Protein AF-A0A1Y1RZH0-F1 (afdb_monomer)

Radius of gyration: 24.5 Å; Cα contacts (8 Å, |Δi|>4): 299; chains: 1; bounding box: 52×40×67 Å

Secondary structure (DSSP, 8-state):
---SHHHHHHHHHHHHHHHT-TT-EEHHHHHHHHTS-HHHHHHHHHHHHTTS-EEEETTEEEE---TT-SS----HHHHHHHHHHHHHHHHH-SS--HHHHHHHHHHHHHHTTT-HHHHHHHHHHHHHHS-TTS---HHHHHHHHHHHHHHHHT--EEEEEE-SSSEEEEEEEEEEEEE-SSSSSEEEEEEE--TT--EEEEEEGGGEEEEEEPP-

Solvent-accessible surface area (backbone atoms only — not comparable to full-atom values): 12029 Å² total; per-residue (Å²): 139,84,82,75,67,64,58,62,52,51,47,52,52,51,50,56,54,29,69,75,31,77,87,31,44,36,58,64,56,50,7,62,76,71,72,47,54,54,70,57,37,49,53,46,48,58,57,45,48,76,75,44,64,62,43,76,57,96,74,18,42,22,61,56,79,48,93,86,52,80,74,64,86,75,46,73,67,57,50,48,50,51,46,54,53,50,37,51,48,27,77,32,46,67,47,37,33,60,68,60,17,52,51,36,41,56,51,16,61,57,40,36,77,83,35,54,71,60,15,52,52,32,41,54,28,18,50,60,19,44,33,86,90,46,56,79,53,70,66,55,54,53,47,49,50,52,50,50,50,30,35,78,64,70,39,56,28,34,38,32,30,49,78,87,85,51,80,46,75,45,49,27,36,54,73,49,78,42,74,43,92,88,52,64,30,44,33,36,34,31,37,39,70,49,103,86,54,84,46,76,48,77,42,53,48,90,35,50,76,47,76,44,74,56,81,129

Organism: NCBI:txid1963862

pLDDT: mean 87.86, std 13.61, range [32.94, 98.06]

Mean predicted aligned error: 12.24 Å

Sequence (216 aa):
MKYAGNKSERLNQLELLLLSHPEGLRRAEIARRLGVHRATAGRYIDELSARIPLWEQDFRVGIKSSQSTRLGHIGLLEGLSFYLGLRYFAENSLYRFPEGAAAIRKLSSFVKTFSPALGKQLDSASDCLDAEDKEVNPAYWEQLERIGEAWLSSRPVQVDFFNGEKTLSVNCLIRDIRMNRDLPGILVGISLLNDGTESERELDLSGIISVEYSVK

Foldseek 3Di:
DDDPPPLVVLLVVLQVVQLVCQVFDALVRSCVVSVHDSVVSVVSLVVNCVVAPWDDDPNGIHGPDDVLCNPPDDDPVNLVVVLVVLLVLLVQAQFADLPSLVVLLVVLVVVCVPPVPSSVSSNVSSCSRHPPPGHDDVQLVVQVVLLVVQQVVQAWKWWWFDPPPDIDIFTWGWDDWDADPPHRAIKTWTFTDDDPDTDIDIDTSVGTDDIGGDDD

Nearest PDB structures (foldseek):
  6sj9-assembly2_B  TM=3.207E-01  e=4.880E-05  Paenarthrobacter aurescens
  9c5g-assembly1_A  TM=3.939E-01  e=1.427E-03  Rhizobium leguminosarum
  7tb6-assembly1_A-2  TM=3.509E-01  e=6.136E-04  Stenotrophomonas maltophilia
  6yxy-assembly1_AT  TM=5.005E-01  e=5.224E-02  Trypanosoma brucei brucei
  4p9f-assembly1_A  TM=3.349E-01  e=2.016E-01  Escherichia coli UMEA 3718-1

Structure (mmCIF, N/CA/C/O backbone):
data_AF-A0A1Y1RZH0-F1
#
_entry.id   AF-A0A1Y1RZH0-F1
#
loop_
_atom_site.group_PDB
_atom_site.id
_atom_site.type_symbol
_atom_site.label_atom_id
_atom_site.label_alt_id
_atom_site.label_comp_id
_atom_site.label_asym_id
_atom_site.label_entity_id
_atom_site.label_seq_id
_atom_site.pdbx_PDB_ins_code
_atom_site.Cartn_x
_atom_site.Cartn_y
_atom_site.Cartn_z
_atom_site.occupancy
_atom_site.B_iso_or_equiv
_atom_site.auth_seq_id
_atom_site.auth_comp_id
_atom_site.auth_asym_id
_atom_site.auth_atom_id
_atom_site.pdbx_PDB_model_num
ATOM 1 N N . MET A 1 1 ? 11.372 15.075 -42.914 1.00 32.94 1 MET A N 1
ATOM 2 C CA . MET A 1 1 ? 11.579 14.668 -41.503 1.00 32.94 1 MET A CA 1
ATOM 3 C C . MET A 1 1 ? 11.025 13.259 -41.320 1.00 32.94 1 MET A C 1
ATOM 5 O O . MET A 1 1 ? 9.843 13.076 -41.569 1.00 32.94 1 MET A O 1
ATOM 9 N N . LYS A 1 2 ? 11.848 12.243 -41.011 1.00 33.84 2 LYS A N 1
ATOM 10 C CA . LYS A 1 2 ? 11.427 10.824 -40.971 1.00 33.84 2 LYS A CA 1
ATOM 11 C C . LYS A 1 2 ? 11.518 10.232 -39.552 1.00 33.84 2 LYS A C 1
ATOM 13 O O . LYS A 1 2 ? 12.609 10.046 -39.036 1.00 33.84 2 LYS A O 1
ATOM 18 N N . TYR A 1 3 ? 10.348 9.931 -38.982 1.00 40.72 3 TYR A N 1
ATOM 19 C CA . TYR A 1 3 ? 9.980 8.773 -38.145 1.00 40.72 3 TYR A CA 1
ATOM 20 C C . TYR A 1 3 ? 11.040 8.105 -37.240 1.00 40.72 3 TYR A C 1
ATOM 22 O O . TYR A 1 3 ? 11.379 6.941 -37.444 1.00 40.72 3 TYR A O 1
ATOM 30 N N . ALA A 1 4 ? 11.472 8.773 -36.168 1.00 41.03 4 ALA A N 1
ATOM 31 C CA . ALA A 1 4 ? 12.221 8.119 -35.084 1.00 41.03 4 ALA A CA 1
ATOM 32 C C . ALA A 1 4 ? 11.317 7.439 -34.021 1.00 41.03 4 ALA A C 1
ATOM 34 O O . ALA A 1 4 ? 11.783 6.561 -33.304 1.00 41.03 4 ALA A O 1
ATOM 35 N N . GLY A 1 5 ? 10.021 7.785 -33.944 1.00 46.91 5 GLY A N 1
ATOM 36 C CA . GLY A 1 5 ? 9.111 7.294 -32.890 1.00 46.91 5 GLY A CA 1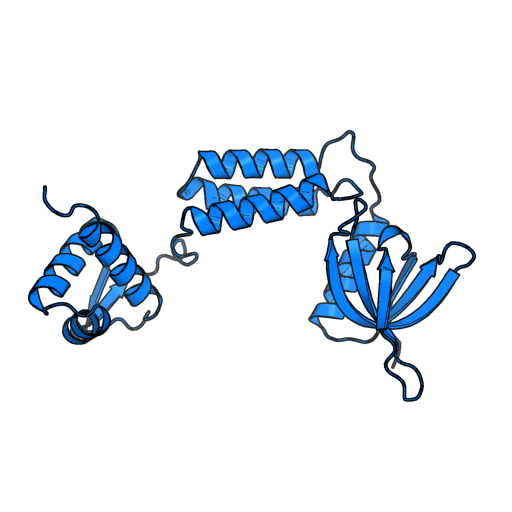
ATOM 37 C C . GLY A 1 5 ? 8.612 5.847 -33.043 1.00 46.91 5 GLY A C 1
ATOM 38 O O . GLY A 1 5 ? 8.512 5.128 -32.058 1.00 46.91 5 GLY A O 1
ATOM 39 N N . ASN A 1 6 ? 8.368 5.372 -34.270 1.00 69.88 6 ASN A N 1
ATOM 40 C CA . ASN A 1 6 ? 7.708 4.072 -34.504 1.00 69.88 6 ASN A CA 1
ATOM 41 C C . ASN A 1 6 ? 8.617 2.877 -34.151 1.00 69.88 6 ASN A C 1
ATOM 43 O O . ASN A 1 6 ? 8.149 1.815 -33.775 1.00 69.88 6 ASN A O 1
ATOM 47 N N . LYS A 1 7 ? 9.943 3.017 -34.248 1.00 74.81 7 LYS A N 1
ATOM 48 C CA . LYS A 1 7 ? 10.850 1.867 -34.117 1.00 74.81 7 LYS A CA 1
ATOM 49 C C . LYS A 1 7 ? 11.043 1.409 -32.667 1.00 74.81 7 LYS A C 1
ATOM 51 O O . LYS A 1 7 ? 10.931 0.219 -32.392 1.00 74.81 7 LYS A O 1
ATOM 56 N N . SER A 1 8 ? 11.304 2.338 -31.749 1.00 74.00 8 SER A N 1
ATOM 57 C CA . SER A 1 8 ? 11.471 2.018 -30.324 1.00 74.00 8 SER A CA 1
ATOM 58 C C . SER A 1 8 ? 10.180 1.473 -29.715 1.00 74.00 8 SER A C 1
ATOM 60 O O . SER A 1 8 ? 10.218 0.506 -28.962 1.00 74.00 8 SER A O 1
ATOM 62 N N . GLU A 1 9 ? 9.034 2.029 -30.111 1.00 78.00 9 GLU A N 1
ATOM 63 C CA . GLU A 1 9 ? 7.717 1.531 -29.713 1.00 78.00 9 GLU A CA 1
ATOM 64 C C . GLU A 1 9 ? 7.487 0.087 -30.186 1.00 78.00 9 GLU A C 1
ATOM 66 O O . GLU A 1 9 ? 7.050 -0.759 -29.408 1.00 78.00 9 GLU A O 1
ATOM 71 N N . ARG A 1 10 ? 7.858 -0.238 -31.432 1.00 86.12 10 ARG A N 1
ATOM 72 C CA . ARG A 1 10 ? 7.743 -1.603 -31.973 1.00 86.12 10 ARG A CA 1
ATOM 73 C C . ARG A 1 10 ? 8.659 -2.606 -31.281 1.00 86.12 10 ARG A C 1
ATOM 75 O O . ARG A 1 10 ? 8.254 -3.752 -31.103 1.00 86.12 10 ARG A O 1
ATOM 82 N N . LEU A 1 11 ? 9.858 -2.190 -30.873 1.00 87.44 11 LEU A N 1
ATOM 83 C CA . LEU A 1 11 ? 10.752 -3.036 -30.077 1.00 87.44 11 LEU A CA 1
ATOM 84 C C . LEU A 1 11 ? 10.174 -3.307 -28.682 1.00 87.44 11 LEU A C 1
ATOM 86 O O . LEU A 1 11 ? 10.208 -4.451 -28.243 1.00 87.44 11 LEU A O 1
ATOM 90 N N . ASN A 1 12 ? 9.568 -2.306 -28.036 1.00 82.19 12 ASN A N 1
ATOM 91 C CA . ASN A 1 12 ? 8.888 -2.501 -26.751 1.00 82.19 12 ASN A CA 1
ATOM 92 C C . ASN A 1 12 ? 7.665 -3.427 -26.889 1.00 82.19 12 ASN A C 1
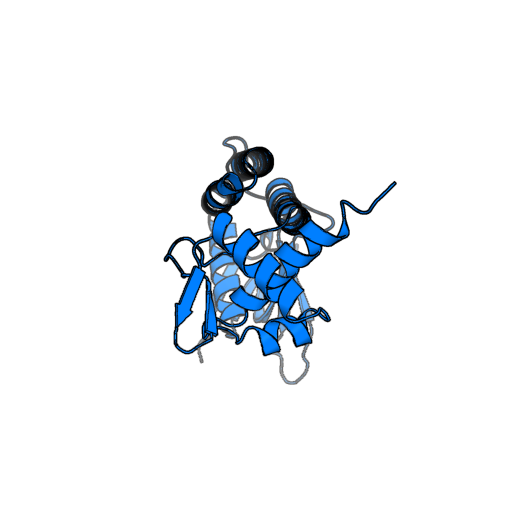ATOM 94 O O . ASN A 1 12 ? 7.459 -4.312 -26.065 1.00 82.19 12 ASN A O 1
ATOM 98 N N . GLN A 1 13 ? 6.872 -3.278 -27.957 1.00 85.50 13 GLN A N 1
ATOM 99 C CA . GLN A 1 13 ? 5.756 -4.189 -28.248 1.00 85.50 13 GLN A CA 1
ATOM 100 C C . GLN A 1 13 ? 6.233 -5.631 -28.473 1.00 85.50 13 GLN A C 1
ATOM 102 O O . GLN A 1 13 ? 5.593 -6.566 -27.996 1.00 85.50 13 GLN A O 1
ATOM 107 N N . LEU A 1 14 ? 7.351 -5.823 -29.187 1.00 92.00 14 LEU A N 1
ATOM 108 C CA . LEU A 1 14 ? 7.960 -7.141 -29.379 1.00 92.00 14 LEU A CA 1
ATOM 109 C C . LEU A 1 14 ? 8.412 -7.749 -28.047 1.00 92.00 14 LEU A C 1
ATOM 111 O O . LEU A 1 14 ? 8.152 -8.923 -27.797 1.00 92.00 14 LEU A O 1
ATOM 115 N N . GLU A 1 15 ? 9.066 -6.963 -27.198 1.00 87.94 15 GLU A N 1
ATOM 116 C CA . GLU A 1 15 ? 9.522 -7.408 -25.884 1.00 87.94 15 GLU A CA 1
ATOM 117 C C . GLU A 1 15 ? 8.353 -7.861 -24.998 1.00 87.94 15 GLU A C 1
ATOM 119 O O . GLU A 1 15 ? 8.351 -8.997 -24.527 1.00 87.94 15 GLU A O 1
ATOM 124 N N . LEU A 1 16 ? 7.308 -7.037 -24.857 1.00 82.56 16 LEU A N 1
ATOM 125 C CA . LEU A 1 16 ? 6.093 -7.388 -24.106 1.00 82.56 16 LEU A CA 1
ATOM 126 C C . LEU A 1 16 ? 5.395 -8.632 -24.677 1.00 82.56 16 LEU A C 1
ATOM 128 O O . LEU A 1 16 ? 4.889 -9.485 -23.941 1.00 82.56 16 LEU A O 1
ATOM 132 N N . LEU A 1 17 ? 5.392 -8.766 -26.004 1.00 89.25 17 LEU A N 1
ATOM 133 C CA . LEU A 1 17 ? 4.838 -9.934 -26.672 1.00 89.25 17 LEU A CA 1
ATOM 134 C C . LEU A 1 17 ? 5.620 -11.213 -26.334 1.00 89.25 17 LEU A C 1
ATOM 136 O O . LEU A 1 17 ? 5.003 -12.252 -26.117 1.00 89.25 17 LEU A O 1
ATOM 140 N N . LEU A 1 18 ? 6.950 -11.160 -26.265 1.00 89.88 18 LEU A N 1
ATOM 141 C CA . LEU A 1 18 ? 7.767 -12.319 -25.890 1.00 89.88 18 LEU A CA 1
ATOM 142 C C . LEU A 1 18 ? 7.715 -12.613 -24.384 1.00 89.88 18 LEU A C 1
ATOM 144 O O . LEU A 1 18 ? 7.738 -13.778 -24.002 1.00 89.88 18 LEU A O 1
ATOM 148 N N . LEU A 1 19 ? 7.587 -11.589 -23.534 1.00 81.44 19 LEU A N 1
ATOM 149 C CA . LEU A 1 19 ? 7.399 -11.762 -22.086 1.00 81.44 19 LEU A CA 1
ATOM 150 C C . LEU A 1 19 ? 6.082 -12.477 -21.753 1.00 81.44 19 LEU A C 1
ATOM 152 O O . LEU A 1 19 ? 6.036 -13.281 -20.827 1.00 81.44 19 LEU A O 1
ATOM 156 N N . SER A 1 20 ? 5.024 -12.218 -22.525 1.00 76.19 20 SER A N 1
ATOM 157 C CA . SER A 1 20 ? 3.720 -12.880 -22.363 1.00 76.19 20 SER A CA 1
ATOM 158 C C . SER A 1 20 ? 3.658 -14.304 -22.936 1.00 76.19 20 SER A C 1
ATOM 160 O O . SER A 1 20 ? 2.645 -14.973 -22.751 1.00 76.19 20 SER A O 1
ATOM 162 N N . HIS A 1 21 ? 4.713 -14.766 -23.617 1.00 85.06 21 HIS A N 1
ATOM 163 C CA . HIS A 1 21 ? 4.793 -16.086 -24.257 1.00 85.06 21 HIS A CA 1
ATOM 164 C C . HIS A 1 21 ? 6.124 -16.760 -23.891 1.00 85.06 21 HIS A C 1
ATOM 166 O O . HIS A 1 21 ? 7.034 -16.835 -24.727 1.00 85.06 21 HIS A O 1
ATOM 172 N N . PRO A 1 22 ? 6.284 -17.222 -22.635 1.00 83.38 22 PRO A N 1
ATOM 173 C CA . PRO A 1 22 ? 7.524 -17.840 -22.166 1.00 83.38 22 PRO A CA 1
ATOM 174 C C . PRO A 1 22 ? 7.889 -19.121 -22.931 1.00 83.38 22 PRO A C 1
ATOM 176 O O . PRO A 1 22 ? 9.059 -19.491 -22.968 1.00 83.38 22 PRO A O 1
ATOM 179 N N . GLU A 1 23 ? 6.924 -19.773 -23.584 1.00 88.50 23 GLU A N 1
ATOM 180 C CA . GLU A 1 23 ? 7.120 -20.895 -24.509 1.00 88.50 23 GLU A CA 1
ATOM 181 C C . GLU A 1 23 ? 7.719 -20.490 -25.869 1.00 88.50 23 GLU A C 1
ATOM 183 O O . GLU A 1 23 ? 8.029 -21.353 -26.692 1.00 88.50 23 GLU A O 1
ATOM 188 N N . GLY A 1 24 ? 7.874 -19.187 -26.115 1.00 91.50 24 GLY A N 1
ATOM 189 C CA . GLY A 1 24 ? 8.423 -18.599 -27.330 1.00 91.50 24 GLY A CA 1
ATOM 190 C C . GLY A 1 24 ? 7.462 -18.605 -28.521 1.00 91.50 24 GLY A C 1
ATOM 191 O O . GLY A 1 24 ? 6.591 -19.462 -28.681 1.00 91.50 24 GLY A O 1
ATOM 192 N N . LEU A 1 25 ? 7.656 -17.654 -29.433 1.00 95.69 25 LEU A N 1
ATOM 193 C CA . LEU A 1 25 ? 6.824 -17.481 -30.627 1.00 95.69 25 LEU A CA 1
ATOM 194 C C . LEU A 1 25 ? 7.620 -17.714 -31.906 1.00 95.69 25 LEU A C 1
ATOM 196 O O . LEU A 1 25 ? 8.793 -17.348 -32.012 1.00 95.69 25 LEU A O 1
ATOM 200 N N . ARG A 1 26 ? 6.970 -18.266 -32.934 1.00 96.12 26 ARG A N 1
ATOM 201 C CA . ARG A 1 26 ? 7.558 -18.326 -34.275 1.00 96.12 26 ARG A CA 1
ATOM 202 C C . ARG A 1 26 ? 7.616 -16.924 -34.872 1.00 96.12 26 ARG A C 1
ATOM 204 O O . ARG A 1 26 ? 6.694 -16.124 -34.720 1.00 96.12 26 ARG A O 1
ATOM 211 N N . ARG A 1 27 ? 8.635 -16.652 -35.693 1.00 94.88 27 ARG A N 1
ATOM 212 C CA . ARG A 1 27 ? 8.793 -15.354 -36.389 1.00 94.88 27 ARG A CA 1
ATOM 213 C C . ARG A 1 27 ? 7.556 -14.926 -37.198 1.00 94.88 27 ARG A C 1
ATOM 215 O O . ARG A 1 27 ? 7.268 -13.739 -37.299 1.00 94.88 27 ARG A O 1
ATOM 222 N N . ALA A 1 28 ? 6.809 -15.879 -37.762 1.00 94.19 28 ALA A N 1
ATOM 223 C CA . ALA A 1 28 ? 5.560 -15.597 -38.476 1.00 94.19 28 ALA A CA 1
ATOM 224 C C . ALA A 1 28 ? 4.415 -15.175 -37.534 1.00 94.19 28 ALA A C 1
ATOM 226 O O . ALA A 1 28 ? 3.616 -14.308 -37.881 1.00 94.19 28 ALA A O 1
ATOM 227 N N . GLU A 1 29 ? 4.356 -15.749 -36.331 1.00 96.12 29 GLU A N 1
ATOM 228 C CA . GLU A 1 29 ? 3.376 -15.378 -35.307 1.00 96.12 29 GLU A CA 1
ATOM 229 C C . GLU A 1 29 ? 3.672 -13.982 -34.764 1.00 96.12 29 GLU A C 1
ATOM 231 O O . GLU A 1 29 ? 2.756 -13.169 -34.658 1.00 96.12 29 GLU A O 1
ATOM 236 N N . ILE A 1 30 ? 4.951 -13.683 -34.518 1.00 95.81 30 ILE A N 1
ATOM 237 C CA . ILE A 1 30 ? 5.430 -12.354 -34.124 1.00 95.81 30 ILE A CA 1
ATOM 238 C C . ILE A 1 30 ? 5.044 -11.312 -35.180 1.00 95.81 30 ILE A C 1
ATOM 240 O O . ILE A 1 30 ? 4.423 -10.303 -34.857 1.00 95.81 30 ILE A O 1
ATOM 244 N N . ALA A 1 31 ? 5.347 -11.578 -36.454 1.00 95.50 31 ALA A N 1
ATOM 245 C CA . ALA A 1 31 ? 5.019 -10.681 -37.562 1.00 95.50 31 ALA A CA 1
ATOM 246 C C . ALA A 1 31 ? 3.513 -10.379 -37.639 1.00 95.50 31 ALA A C 1
ATOM 248 O O . ALA A 1 31 ? 3.115 -9.217 -37.721 1.00 95.50 31 ALA A O 1
ATOM 249 N N . ARG A 1 32 ? 2.673 -11.418 -37.532 1.00 95.12 32 ARG A N 1
ATOM 250 C CA . ARG A 1 32 ? 1.211 -11.286 -37.547 1.00 95.12 32 ARG A CA 1
ATOM 251 C C . ARG A 1 32 ? 0.692 -10.469 -36.362 1.00 95.12 32 ARG A C 1
ATOM 253 O O . ARG A 1 32 ? -0.165 -9.618 -36.558 1.00 95.12 32 ARG A O 1
ATOM 260 N N . ARG A 1 33 ? 1.208 -10.710 -35.154 1.00 92.06 33 ARG A N 1
ATOM 261 C CA . ARG A 1 33 ? 0.758 -10.026 -33.929 1.00 92.06 33 ARG A CA 1
ATOM 262 C C . ARG A 1 33 ? 1.211 -8.569 -33.854 1.00 92.06 33 ARG A C 1
ATOM 264 O O . ARG A 1 33 ? 0.480 -7.741 -33.331 1.00 92.06 33 ARG A O 1
ATOM 271 N N . LEU A 1 34 ? 2.375 -8.247 -34.415 1.00 89.50 34 LEU A N 1
ATOM 272 C CA . LEU A 1 34 ? 2.858 -6.867 -34.514 1.00 89.50 34 LEU A CA 1
ATOM 273 C C . LEU A 1 34 ? 2.300 -6.117 -35.736 1.00 89.50 34 LEU A C 1
ATOM 275 O O . LEU A 1 34 ? 2.497 -4.908 -35.846 1.00 89.50 34 LEU A O 1
ATOM 279 N N . GLY A 1 35 ? 1.618 -6.808 -36.657 1.00 90.50 35 GLY A N 1
ATOM 280 C CA . GLY A 1 35 ? 1.093 -6.217 -37.891 1.00 90.50 35 GLY A CA 1
ATOM 281 C C . GLY A 1 35 ? 2.190 -5.783 -38.868 1.00 90.50 35 GLY A C 1
ATOM 282 O O . GLY A 1 35 ? 2.050 -4.765 -39.542 1.00 90.50 35 GLY A O 1
ATOM 283 N N . VAL A 1 36 ? 3.305 -6.520 -38.928 1.00 93.06 36 VAL A N 1
ATOM 284 C CA . VAL A 1 36 ? 4.474 -6.187 -39.762 1.00 93.06 36 VAL A CA 1
ATOM 285 C C . VAL A 1 36 ? 4.867 -7.334 -40.688 1.00 93.06 36 VAL A C 1
ATOM 287 O O . VAL A 1 36 ? 4.491 -8.488 -40.495 1.00 93.06 36 VAL A O 1
ATOM 290 N N . HIS A 1 37 ? 5.681 -7.031 -41.700 1.00 94.31 37 HIS A N 1
ATOM 291 C CA . HIS A 1 37 ? 6.235 -8.052 -42.586 1.00 94.31 37 HIS A CA 1
ATOM 292 C C . HIS A 1 37 ? 7.220 -8.977 -41.845 1.00 94.31 37 HIS A C 1
ATOM 294 O O . HIS A 1 37 ? 7.957 -8.534 -40.961 1.00 94.31 37 HIS A O 1
ATOM 300 N N . ARG A 1 38 ? 7.310 -10.254 -42.251 1.00 91.31 38 ARG A N 1
ATOM 301 C CA . ARG A 1 38 ? 8.192 -11.260 -41.618 1.00 91.31 38 ARG A CA 1
ATOM 302 C C . ARG A 1 38 ? 9.662 -10.829 -41.570 1.00 91.31 38 ARG A C 1
ATOM 304 O O . ARG A 1 38 ? 10.334 -11.072 -40.575 1.00 91.31 38 ARG A O 1
ATOM 311 N N . ALA A 1 39 ? 10.145 -10.164 -42.620 1.00 92.19 39 ALA A N 1
ATOM 312 C CA . ALA A 1 39 ? 11.504 -9.615 -42.661 1.00 92.19 39 ALA A CA 1
ATOM 313 C C . ALA A 1 39 ? 11.713 -8.490 -41.629 1.00 92.19 39 ALA A C 1
ATOM 315 O O . ALA A 1 39 ? 12.764 -8.416 -41.001 1.00 92.19 39 ALA A O 1
ATOM 316 N N . THR A 1 40 ? 10.698 -7.648 -41.411 1.00 93.56 40 THR A N 1
ATOM 317 C CA . THR A 1 40 ? 10.728 -6.591 -40.390 1.00 93.56 40 THR A CA 1
ATOM 318 C C . THR A 1 40 ? 10.738 -7.186 -38.986 1.00 93.56 40 THR A C 1
ATOM 320 O O . THR A 1 40 ? 11.527 -6.751 -38.156 1.00 93.56 40 THR A O 1
ATOM 323 N N . ALA A 1 41 ? 9.931 -8.223 -38.738 1.00 93.25 41 ALA A N 1
ATOM 324 C CA . ALA A 1 41 ? 9.955 -8.952 -37.471 1.00 93.25 41 ALA A CA 1
ATOM 325 C C . ALA A 1 41 ? 11.332 -9.578 -37.197 1.00 93.25 41 ALA A C 1
ATOM 327 O O . ALA A 1 41 ? 11.822 -9.475 -36.081 1.00 93.25 41 ALA A O 1
ATOM 328 N N . GLY A 1 42 ? 11.977 -10.163 -38.217 1.00 94.00 42 GLY A N 1
ATOM 329 C CA . GLY A 1 42 ? 13.353 -10.664 -38.110 1.00 94.00 42 GLY A CA 1
ATOM 330 C C . GLY A 1 42 ? 14.331 -9.578 -37.664 1.00 94.00 42 GLY A C 1
ATOM 331 O O . GLY A 1 42 ? 14.989 -9.737 -36.646 1.00 94.00 42 GLY A O 1
ATOM 332 N N . ARG A 1 43 ? 14.320 -8.420 -38.335 1.00 93.56 43 ARG A N 1
ATOM 333 C CA . ARG A 1 43 ? 15.173 -7.280 -37.959 1.00 93.56 43 ARG A CA 1
ATOM 334 C C . ARG A 1 43 ? 14.920 -6.786 -36.534 1.00 93.56 43 ARG A C 1
ATOM 336 O O . ARG A 1 43 ? 15.865 -6.433 -35.844 1.00 93.56 43 ARG A O 1
ATOM 343 N N . TYR A 1 44 ? 13.663 -6.743 -36.092 1.00 94.69 44 TYR A N 1
ATOM 344 C CA . TYR A 1 44 ? 13.342 -6.358 -34.715 1.00 94.69 44 TYR A CA 1
ATOM 345 C C . TYR A 1 44 ? 13.832 -7.381 -33.693 1.00 94.69 44 TYR A C 1
ATOM 347 O O . TYR A 1 44 ? 14.289 -6.979 -32.631 1.00 94.69 44 TYR A O 1
ATOM 355 N N . ILE A 1 45 ? 13.773 -8.676 -34.010 1.00 94.62 45 ILE A N 1
ATOM 356 C CA . ILE A 1 45 ? 14.333 -9.733 -33.159 1.00 94.62 45 ILE A CA 1
ATOM 357 C C . ILE A 1 45 ? 15.850 -9.582 -33.062 1.00 94.62 45 ILE A C 1
ATOM 359 O O . ILE A 1 45 ? 16.372 -9.586 -31.952 1.00 94.62 45 ILE A O 1
ATOM 363 N N . ASP A 1 46 ? 16.540 -9.378 -34.186 1.00 94.00 46 ASP A N 1
ATOM 364 C CA . ASP A 1 46 ? 17.995 -9.190 -34.206 1.00 94.00 46 ASP A CA 1
ATOM 365 C C . ASP A 1 46 ? 18.398 -7.976 -33.354 1.00 94.00 46 ASP A C 1
ATOM 367 O O . ASP A 1 46 ? 19.282 -8.055 -32.501 1.00 94.00 46 ASP A O 1
ATOM 371 N N . GLU A 1 47 ? 17.693 -6.857 -33.513 1.00 92.12 47 GLU A N 1
ATOM 372 C CA . GLU A 1 47 ? 17.935 -5.643 -32.733 1.00 92.12 47 GLU A CA 1
ATOM 373 C C . GLU A 1 47 ? 17.572 -5.786 -31.248 1.00 92.12 47 GLU A C 1
ATOM 375 O O . GLU A 1 47 ? 18.265 -5.234 -30.393 1.00 92.12 47 GLU A O 1
ATOM 380 N N . LEU A 1 48 ? 16.510 -6.526 -30.917 1.00 89.38 48 LEU A N 1
ATOM 381 C CA . LEU A 1 48 ? 16.143 -6.818 -29.532 1.00 89.38 48 LEU A CA 1
ATOM 382 C C . LEU A 1 48 ? 17.166 -7.756 -28.878 1.00 89.38 48 LEU A C 1
ATOM 384 O O . LEU A 1 48 ? 17.504 -7.566 -27.712 1.00 89.38 48 LEU A O 1
ATOM 388 N N . SER A 1 49 ? 17.718 -8.709 -29.634 1.00 89.94 49 SER A N 1
ATOM 389 C CA . SER A 1 49 ? 18.744 -9.647 -29.161 1.00 89.94 49 SER A CA 1
ATOM 390 C C . SER A 1 49 ? 20.049 -8.957 -28.754 1.00 89.94 49 SER A C 1
ATOM 392 O O . SER A 1 49 ? 20.762 -9.444 -27.879 1.00 89.94 49 SER A O 1
ATOM 394 N N . ALA A 1 50 ? 20.331 -7.782 -29.329 1.00 86.69 50 ALA A N 1
ATOM 395 C CA . ALA A 1 50 ? 21.445 -6.932 -28.917 1.00 86.69 50 ALA A CA 1
ATOM 396 C C . ALA A 1 50 ? 21.204 -6.221 -27.570 1.00 86.69 50 ALA A C 1
ATOM 398 O O . ALA A 1 50 ? 22.151 -5.716 -26.971 1.00 86.69 50 ALA A O 1
ATOM 399 N N . ARG A 1 51 ? 19.950 -6.148 -27.101 1.00 80.12 51 ARG A N 1
ATOM 400 C CA . ARG A 1 51 ? 19.551 -5.443 -25.870 1.00 80.12 51 ARG A CA 1
ATOM 401 C C . ARG A 1 51 ? 19.292 -6.395 -24.709 1.00 80.12 51 ARG A C 1
ATOM 403 O O . ARG A 1 51 ? 19.640 -6.072 -23.578 1.00 80.12 51 ARG A O 1
ATOM 410 N N . ILE A 1 52 ? 18.670 -7.540 -24.982 1.00 81.75 52 ILE A N 1
ATOM 411 C CA . ILE A 1 52 ? 18.264 -8.520 -23.972 1.00 81.75 52 ILE A CA 1
ATOM 412 C C . ILE A 1 52 ? 18.598 -9.945 -24.426 1.00 81.75 52 ILE A C 1
ATOM 414 O O . ILE A 1 52 ? 18.577 -10.241 -25.623 1.00 81.75 52 ILE A O 1
ATOM 418 N N . PRO A 1 53 ? 18.893 -10.862 -23.489 1.00 85.06 53 PRO A N 1
ATOM 419 C CA . PRO A 1 53 ? 19.239 -12.228 -23.840 1.00 85.06 53 PRO A CA 1
ATOM 420 C C . PRO A 1 53 ? 18.009 -12.982 -24.363 1.00 85.06 53 PRO A C 1
ATOM 422 O O . PRO A 1 53 ? 17.057 -13.240 -23.627 1.00 85.06 53 PRO A O 1
ATOM 425 N N . LEU A 1 54 ? 18.055 -13.389 -25.630 1.00 90.75 54 LEU A N 1
ATOM 426 C CA . LEU A 1 54 ? 17.047 -14.253 -26.246 1.00 90.75 54 LEU A CA 1
ATOM 427 C C . LEU A 1 54 ? 17.534 -15.707 -26.309 1.00 90.75 54 LEU A C 1
ATOM 429 O O . LEU A 1 54 ? 18.738 -15.991 -26.310 1.00 90.75 54 LEU A O 1
ATOM 433 N N . TRP A 1 55 ? 16.593 -16.644 -26.349 1.00 92.44 55 TRP A N 1
ATOM 434 C CA . TRP A 1 55 ? 16.826 -18.023 -26.761 1.00 92.44 55 TRP A CA 1
ATOM 435 C C . TRP A 1 55 ? 16.081 -18.285 -28.068 1.00 92.44 55 TRP A C 1
ATOM 437 O O . TRP A 1 55 ? 14.999 -17.744 -28.304 1.00 92.44 55 TRP A O 1
ATOM 447 N N . GLU A 1 56 ? 16.672 -19.127 -28.911 1.00 93.38 56 GLU A N 1
ATOM 448 C CA . GLU A 1 56 ? 16.025 -19.648 -30.108 1.00 93.38 56 GLU A CA 1
ATOM 449 C C . GLU A 1 56 ? 16.102 -21.171 -30.090 1.00 93.38 56 GLU A C 1
ATOM 451 O O . GLU A 1 56 ? 17.190 -21.741 -30.010 1.00 93.38 56 GLU A O 1
ATOM 456 N N . GLN A 1 57 ? 14.945 -21.826 -30.147 1.00 90.88 57 GLN A N 1
ATOM 457 C CA . GLN A 1 57 ? 14.830 -23.281 -30.194 1.00 90.88 57 GLN A CA 1
ATOM 458 C C . GLN A 1 57 ? 13.562 -23.654 -30.968 1.00 90.88 57 GLN A C 1
ATOM 460 O O . GLN A 1 57 ? 12.546 -22.973 -30.858 1.00 90.88 57 GLN A O 1
ATOM 465 N N . ASP A 1 58 ? 13.618 -24.703 -31.791 1.00 89.38 58 ASP A N 1
ATOM 466 C CA . ASP A 1 58 ? 12.460 -25.230 -32.532 1.00 89.38 58 ASP A CA 1
ATOM 467 C C . ASP A 1 58 ? 11.689 -24.164 -33.340 1.00 89.38 58 ASP A C 1
ATOM 469 O O . ASP A 1 58 ? 10.457 -24.152 -33.418 1.00 89.38 58 ASP A O 1
ATOM 473 N N . PHE A 1 59 ? 12.435 -23.245 -33.970 1.00 90.81 59 PHE A N 1
ATOM 474 C CA . PHE A 1 59 ? 11.922 -22.094 -34.732 1.00 90.81 59 PHE A CA 1
ATOM 475 C C . PHE A 1 59 ? 11.098 -21.087 -33.917 1.00 90.81 59 PHE A C 1
ATOM 477 O O . PHE A 1 59 ? 10.392 -20.253 -34.500 1.00 90.81 59 PHE A O 1
ATOM 484 N N . ARG A 1 60 ? 11.189 -21.152 -32.590 1.00 93.94 60 ARG A N 1
ATOM 485 C CA . ARG A 1 60 ? 10.615 -20.195 -31.650 1.00 93.94 60 ARG A CA 1
ATOM 486 C C . ARG A 1 60 ? 11.707 -19.300 -31.093 1.00 93.94 60 ARG A C 1
ATOM 488 O O . ARG A 1 60 ? 12.853 -19.715 -30.952 1.00 93.94 60 ARG A O 1
ATOM 495 N N . VAL A 1 61 ? 11.319 -18.069 -30.803 1.00 94.25 61 VAL A N 1
ATOM 496 C CA . VAL A 1 61 ? 12.146 -17.054 -30.159 1.00 94.25 61 VAL A CA 1
ATOM 497 C C . VAL A 1 61 ? 11.467 -16.711 -28.843 1.00 94.25 61 VAL A C 1
ATOM 499 O O . VAL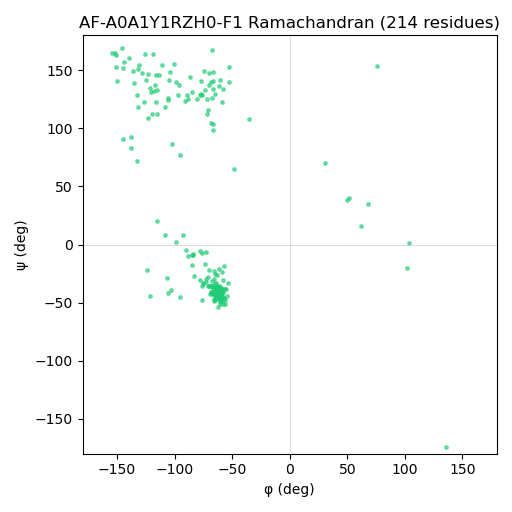 A 1 61 ? 10.258 -16.470 -28.831 1.00 94.25 61 VAL A O 1
ATOM 502 N N . GLY A 1 62 ? 12.229 -16.673 -27.758 1.00 90.62 62 GLY A N 1
ATOM 503 C CA . GLY A 1 62 ? 11.753 -16.225 -26.453 1.00 90.62 62 GLY A CA 1
ATOM 504 C C . GLY A 1 62 ? 12.845 -15.499 -25.677 1.00 90.62 62 GLY A C 1
ATOM 505 O O . GLY A 1 62 ? 14.012 -15.490 -26.069 1.00 90.62 62 GLY A O 1
ATOM 506 N N . ILE A 1 63 ? 12.469 -14.861 -24.573 1.00 87.56 63 ILE A N 1
ATOM 507 C CA . ILE A 1 63 ? 13.418 -14.176 -23.688 1.00 87.56 63 ILE A CA 1
ATOM 508 C C . ILE A 1 63 ? 13.990 -15.202 -22.707 1.00 87.56 63 ILE A C 1
ATOM 510 O O . ILE A 1 63 ? 13.248 -15.980 -22.103 1.00 87.56 63 ILE A O 1
ATOM 514 N N . LYS A 1 64 ? 15.319 -15.234 -22.543 1.00 83.88 64 LYS A N 1
ATOM 515 C CA . LYS A 1 64 ? 15.963 -16.054 -21.508 1.00 83.88 64 LYS A CA 1
ATOM 516 C C . LYS A 1 64 ? 15.600 -15.462 -20.153 1.00 83.88 64 LYS A C 1
ATOM 518 O O . LYS A 1 64 ? 16.145 -14.436 -19.761 1.00 83.88 64 LYS A O 1
ATOM 523 N N . SER A 1 65 ? 14.693 -16.120 -19.437 1.00 62.91 65 SER A N 1
ATOM 524 C CA . SER A 1 65 ? 14.355 -15.757 -18.063 1.00 62.91 65 SER A CA 1
ATOM 525 C C . SER A 1 65 ? 15.565 -16.017 -17.164 1.00 62.91 65 SER A C 1
ATOM 527 O O . SER A 1 65 ? 15.782 -17.151 -16.734 1.00 62.91 65 SER A O 1
ATOM 529 N N . SER A 1 66 ? 16.352 -14.988 -16.841 1.00 55.44 66 SER A N 1
ATOM 530 C CA . SER A 1 66 ? 17.183 -15.062 -15.640 1.00 55.44 66 SER A CA 1
ATOM 531 C C . SER A 1 66 ? 16.260 -14.881 -14.432 1.00 55.44 66 SER A C 1
ATOM 533 O O . SER A 1 66 ? 15.219 -14.226 -14.526 1.00 55.44 66 SER A O 1
ATOM 535 N N . GLN A 1 67 ? 16.579 -15.479 -13.282 1.00 45.69 67 GLN A N 1
ATOM 536 C CA . GLN A 1 67 ? 15.738 -15.325 -12.085 1.00 45.69 67 GLN A CA 1
ATOM 537 C C . GLN A 1 67 ? 15.551 -13.848 -11.673 1.00 45.69 67 GLN A C 1
ATOM 539 O O . GLN A 1 67 ? 14.577 -13.527 -10.996 1.00 45.69 67 GLN A O 1
ATOM 544 N N . SER A 1 68 ? 16.422 -12.960 -12.160 1.00 44.97 68 SER A N 1
ATOM 545 C CA . SER A 1 68 ? 16.408 -11.511 -11.956 1.00 44.97 68 SER A CA 1
ATOM 546 C C . SER A 1 68 ? 15.507 -10.732 -12.932 1.00 44.97 68 SER A C 1
ATOM 548 O O . SER A 1 68 ? 15.321 -9.537 -12.737 1.00 44.97 68 SER A O 1
ATOM 550 N N . THR A 1 69 ? 14.956 -11.357 -13.985 1.00 48.31 69 THR A N 1
ATOM 551 C CA . THR A 1 69 ? 14.161 -10.682 -15.044 1.00 48.31 69 THR A CA 1
ATOM 552 C C . THR A 1 69 ? 12.641 -10.792 -14.854 1.00 48.31 69 THR A C 1
ATOM 554 O O . THR A 1 69 ? 11.883 -10.337 -15.705 1.00 48.31 69 THR A O 1
ATOM 557 N N . ARG A 1 70 ? 12.160 -11.414 -13.767 1.00 50.03 70 ARG A N 1
ATOM 558 C CA . ARG A 1 70 ? 10.723 -11.720 -13.588 1.00 50.03 70 ARG A CA 1
ATOM 559 C C . ARG A 1 70 ? 9.831 -10.534 -13.206 1.00 50.03 70 ARG A C 1
ATOM 561 O O . ARG A 1 70 ? 8.615 -10.677 -13.237 1.00 50.03 70 ARG A O 1
ATOM 568 N N . LEU A 1 71 ? 10.403 -9.369 -12.921 1.00 50.06 71 LEU A N 1
ATOM 569 C CA . LEU A 1 71 ? 9.672 -8.103 -12.930 1.00 50.06 71 LEU A CA 1
ATOM 570 C C . LEU A 1 71 ? 10.036 -7.396 -14.239 1.00 50.06 71 LEU A C 1
ATOM 572 O O . LEU A 1 71 ? 11.019 -6.660 -14.316 1.00 50.06 71 LEU A O 1
ATOM 576 N N . GLY A 1 72 ? 9.293 -7.734 -15.296 1.00 53.47 72 GLY A N 1
ATOM 577 C CA . GLY A 1 72 ? 9.412 -7.105 -16.610 1.00 53.47 72 GLY A CA 1
ATOM 578 C C . GLY A 1 72 ? 9.307 -5.582 -16.509 1.00 53.47 72 GLY A C 1
ATOM 579 O O . GLY A 1 72 ? 8.724 -5.053 -15.568 1.00 53.47 72 GLY A O 1
ATOM 580 N N . HIS A 1 73 ? 9.938 -4.897 -17.460 1.00 60.06 73 HIS A N 1
ATOM 581 C CA . HIS A 1 73 ? 10.141 -3.448 -17.512 1.00 60.06 73 HIS A CA 1
ATOM 582 C C . HIS A 1 73 ? 8.970 -2.617 -16.959 1.00 60.06 73 HIS A C 1
ATOM 584 O O . HIS A 1 73 ? 7.953 -2.476 -17.629 1.00 60.06 73 HIS A O 1
ATOM 590 N N . ILE A 1 74 ? 9.156 -2.009 -15.782 1.00 65.50 74 ILE A N 1
ATOM 591 C CA . ILE A 1 74 ? 8.291 -0.926 -15.302 1.00 65.50 74 ILE A CA 1
ATOM 592 C C . ILE A 1 74 ? 8.610 0.313 -16.146 1.00 65.50 74 ILE A C 1
ATOM 594 O O . ILE A 1 74 ? 9.710 0.871 -16.077 1.00 65.50 74 ILE A O 1
ATOM 598 N N . GLY A 1 75 ? 7.657 0.738 -16.968 1.00 68.56 75 GLY A N 1
ATOM 599 C CA . GLY A 1 75 ? 7.735 1.974 -17.733 1.00 68.56 75 GLY A CA 1
ATOM 600 C C . GLY A 1 75 ? 7.688 3.212 -16.835 1.00 68.56 75 GLY A C 1
ATOM 601 O O . GLY A 1 75 ? 7.323 3.155 -15.662 1.00 68.56 75 GLY A O 1
ATOM 602 N N . LEU A 1 76 ? 8.017 4.379 -17.396 1.00 71.00 76 LEU A N 1
ATOM 603 C CA . LEU A 1 76 ? 8.022 5.639 -16.641 1.00 71.00 76 LEU A CA 1
ATOM 604 C C . LEU A 1 76 ? 6.676 5.919 -15.951 1.00 71.00 76 LEU A C 1
ATOM 606 O O . LEU A 1 76 ? 6.667 6.306 -14.788 1.00 71.00 76 LEU A O 1
ATOM 610 N N . LEU A 1 77 ? 5.553 5.720 -16.651 1.00 77.25 77 LEU A N 1
ATOM 611 C CA . LEU A 1 77 ? 4.222 5.973 -16.091 1.00 77.25 77 LEU A CA 1
ATOM 612 C C . LEU A 1 77 ? 3.881 5.009 -14.952 1.00 77.25 77 LEU A C 1
ATOM 614 O O . LEU A 1 77 ? 3.378 5.459 -13.933 1.00 77.25 77 LEU A O 1
ATOM 618 N N . GLU A 1 78 ? 4.213 3.724 -15.078 1.00 79.00 78 GLU A N 1
ATOM 619 C CA . GLU A 1 78 ? 3.998 2.731 -14.017 1.00 79.00 78 GLU A CA 1
ATOM 620 C C . GLU A 1 78 ? 4.847 3.056 -12.784 1.00 79.00 78 GLU A C 1
ATOM 622 O O . GLU A 1 78 ? 4.348 3.063 -11.660 1.00 79.00 78 GLU A O 1
ATOM 627 N N . GLY A 1 79 ? 6.116 3.421 -12.994 1.00 82.62 79 GLY A N 1
ATOM 628 C CA . GLY A 1 79 ? 6.996 3.886 -11.927 1.00 82.62 79 GLY A CA 1
ATOM 629 C C . GLY A 1 79 ? 6.449 5.134 -11.228 1.00 82.62 79 GLY A C 1
ATOM 630 O O . GLY A 1 79 ? 6.438 5.200 -9.998 1.00 82.62 79 GLY A O 1
ATOM 631 N N . LEU A 1 80 ? 5.956 6.110 -11.996 1.00 85.12 80 LEU A N 1
ATOM 632 C CA . LEU A 1 80 ? 5.306 7.300 -11.447 1.00 85.12 80 LEU A CA 1
ATOM 633 C C . LEU A 1 80 ? 4.028 6.945 -10.678 1.00 85.12 80 LEU A C 1
ATOM 635 O O . LEU A 1 80 ? 3.815 7.505 -9.608 1.00 85.12 80 LEU A O 1
ATOM 639 N N . SER A 1 81 ? 3.214 6.004 -11.159 1.00 89.94 81 SER A N 1
ATOM 640 C CA . SER A 1 81 ? 2.023 5.530 -10.446 1.00 89.94 81 SER A CA 1
ATOM 641 C C . SER A 1 81 ? 2.376 4.906 -9.096 1.00 89.94 81 SER A C 1
ATOM 643 O O . SER A 1 81 ? 1.756 5.259 -8.092 1.00 89.94 81 SER A O 1
ATOM 645 N N . PHE A 1 82 ? 3.402 4.048 -9.041 1.00 88.62 82 PHE A N 1
ATOM 646 C CA . PHE A 1 82 ? 3.891 3.501 -7.772 1.00 88.62 82 PHE A CA 1
ATOM 647 C C . PHE A 1 82 ? 4.376 4.602 -6.835 1.00 88.62 82 PHE A C 1
ATOM 649 O O . PHE A 1 82 ? 4.002 4.618 -5.665 1.00 88.62 82 PHE A O 1
ATOM 656 N N . TYR A 1 83 ? 5.168 5.546 -7.343 1.00 91.94 83 TYR A N 1
ATOM 657 C CA . TYR A 1 83 ? 5.648 6.664 -6.541 1.00 91.94 83 TYR A CA 1
ATOM 658 C C . TYR A 1 83 ? 4.506 7.509 -5.975 1.00 91.94 83 TYR A C 1
ATOM 660 O O . TYR A 1 83 ? 4.520 7.788 -4.782 1.00 91.94 83 TYR A O 1
ATOM 668 N N . LEU A 1 84 ? 3.506 7.872 -6.781 1.00 95.12 84 LEU A N 1
ATOM 669 C CA . LEU A 1 84 ? 2.365 8.662 -6.315 1.00 95.12 84 LEU A CA 1
ATOM 670 C C . LEU A 1 84 ? 1.587 7.936 -5.210 1.00 95.12 84 LEU A C 1
ATOM 672 O O . LEU A 1 84 ? 1.286 8.546 -4.188 1.00 95.12 84 LEU A O 1
ATOM 676 N N . GLY A 1 85 ? 1.315 6.639 -5.381 1.00 95.19 85 GLY A N 1
ATOM 677 C CA . GLY A 1 85 ? 0.615 5.842 -4.371 1.00 95.19 85 GLY A CA 1
ATOM 678 C C . GLY A 1 85 ? 1.411 5.692 -3.072 1.00 95.19 85 GLY A C 1
ATOM 679 O O . GLY A 1 85 ? 0.881 5.933 -1.990 1.00 95.19 85 GLY A O 1
ATOM 680 N N . LEU A 1 86 ? 2.696 5.344 -3.169 1.00 95.75 86 LEU A N 1
ATOM 681 C CA . LEU A 1 86 ? 3.558 5.141 -1.998 1.00 95.75 86 LEU A CA 1
ATOM 682 C C . LEU A 1 86 ? 3.875 6.450 -1.274 1.00 95.75 86 LEU A C 1
ATOM 684 O O . LEU A 1 86 ? 3.943 6.469 -0.048 1.00 95.75 86 LEU A O 1
ATOM 688 N N . ARG A 1 87 ? 4.029 7.550 -2.013 1.00 95.62 87 ARG A N 1
ATOM 689 C CA . ARG A 1 87 ? 4.177 8.882 -1.430 1.00 95.62 87 ARG A CA 1
ATOM 690 C C . ARG A 1 87 ? 2.907 9.306 -0.702 1.00 95.62 87 ARG A C 1
ATOM 692 O O . ARG A 1 87 ? 3.002 9.735 0.440 1.00 95.62 87 ARG A O 1
ATOM 699 N N . TYR A 1 88 ? 1.740 9.136 -1.325 1.00 96.00 88 TYR A N 1
ATOM 700 C CA . TYR A 1 88 ? 0.464 9.439 -0.680 1.00 96.00 88 TYR A CA 1
ATOM 701 C C . TYR A 1 88 ? 0.279 8.621 0.605 1.00 96.00 88 TYR A C 1
ATOM 703 O O . TYR A 1 88 ? -0.088 9.180 1.635 1.00 96.00 88 TYR A O 1
ATOM 711 N N . PHE A 1 89 ? 0.615 7.328 0.577 1.00 95.81 89 PHE A N 1
ATOM 712 C CA . PHE A 1 89 ? 0.629 6.481 1.769 1.00 95.81 89 PHE A CA 1
ATOM 713 C C . PHE A 1 89 ? 1.573 7.017 2.856 1.00 95.81 89 PHE A C 1
ATOM 715 O O . PHE A 1 89 ? 1.158 7.156 4.004 1.00 95.81 89 PHE A O 1
ATOM 722 N N . ALA A 1 90 ? 2.815 7.369 2.510 1.00 95.06 90 ALA A N 1
ATOM 723 C CA . ALA A 1 90 ? 3.795 7.882 3.467 1.00 95.06 90 ALA A CA 1
ATOM 724 C C . ALA A 1 90 ? 3.376 9.216 4.116 1.00 95.06 90 ALA A C 1
ATOM 726 O O . ALA A 1 90 ? 3.524 9.393 5.329 1.00 95.06 90 ALA A O 1
ATOM 727 N N . GLU A 1 91 ? 2.827 10.133 3.314 1.00 93.12 91 GLU A N 1
ATOM 728 C CA . GLU A 1 91 ? 2.382 11.464 3.749 1.00 93.12 91 GLU A CA 1
ATOM 729 C C . GLU A 1 91 ? 1.099 11.411 4.595 1.00 93.12 91 GLU A C 1
ATOM 731 O O . GLU A 1 91 ? 0.925 12.251 5.472 1.00 93.12 91 GLU A O 1
ATOM 736 N N . ASN A 1 92 ? 0.226 10.420 4.374 1.00 94.62 92 ASN A N 1
ATOM 737 C CA . ASN A 1 92 ? -1.075 10.309 5.053 1.00 94.62 92 ASN A CA 1
ATOM 738 C C . ASN A 1 92 ? -1.135 9.174 6.088 1.00 94.62 92 ASN A C 1
ATOM 740 O O . ASN A 1 92 ? -2.204 8.870 6.616 1.00 94.62 92 ASN A O 1
ATOM 744 N N . SER A 1 93 ? -0.005 8.530 6.390 1.00 94.81 93 SER A N 1
ATOM 745 C CA . SER A 1 93 ? 0.081 7.563 7.486 1.00 94.81 93 SER A CA 1
ATOM 746 C C . SER A 1 93 ? 0.020 8.282 8.830 1.00 94.81 93 SER A C 1
ATOM 748 O O . SER A 1 93 ? 0.835 9.168 9.088 1.00 94.81 93 SER A O 1
ATOM 750 N N . LEU A 1 94 ? -0.927 7.871 9.678 1.00 95.88 94 LEU A N 1
ATOM 751 C CA . LEU A 1 94 ? -1.188 8.497 10.976 1.00 95.88 94 LEU A CA 1
ATOM 752 C C . LEU A 1 94 ? -0.016 8.338 11.956 1.00 95.88 94 LEU A C 1
ATOM 754 O O . LEU A 1 94 ? 0.363 9.294 12.624 1.00 95.88 94 LEU A O 1
ATOM 758 N N . TYR A 1 95 ? 0.584 7.148 12.001 1.00 97.25 95 TYR A N 1
ATOM 759 C CA . TYR A 1 95 ? 1.687 6.818 12.903 1.00 97.25 95 TYR A CA 1
ATOM 760 C C . TYR A 1 95 ? 2.956 6.441 12.135 1.00 97.25 95 TYR A C 1
ATOM 762 O O . TYR A 1 95 ? 2.927 6.131 10.941 1.00 97.25 95 TYR A O 1
ATOM 770 N N . ARG A 1 96 ? 4.090 6.446 12.837 1.00 97.12 96 ARG A N 1
ATOM 771 C CA . ARG A 1 96 ? 5.369 5.924 12.352 1.00 97.12 96 ARG A CA 1
ATOM 772 C C . ARG A 1 96 ? 5.227 4.446 11.980 1.00 97.12 96 ARG A C 1
ATOM 774 O O . ARG A 1 96 ? 4.685 3.677 12.775 1.00 97.12 96 ARG A O 1
ATOM 781 N N . PHE A 1 97 ? 5.747 4.044 10.817 1.00 96.94 97 PHE A N 1
ATOM 782 C CA . PHE A 1 97 ? 5.642 2.663 10.327 1.00 96.94 97 PHE A CA 1
ATOM 783 C C . PHE A 1 97 ? 6.945 2.126 9.701 1.00 96.94 97 PHE A C 1
ATOM 785 O O . PHE A 1 97 ? 7.108 2.136 8.474 1.00 96.94 97 PHE A O 1
ATOM 792 N N . PRO A 1 98 ? 7.889 1.638 10.526 1.00 96.00 98 PRO A N 1
ATOM 793 C CA . PRO A 1 98 ? 9.173 1.105 10.062 1.00 96.00 98 PRO A CA 1
ATOM 794 C C . PRO A 1 98 ? 9.060 -0.048 9.054 1.00 96.00 98 PRO A C 1
ATOM 796 O O . PRO A 1 98 ? 9.826 -0.111 8.090 1.00 96.00 98 PRO A O 1
ATOM 799 N N . GLU A 1 99 ? 8.095 -0.951 9.223 1.00 94.12 99 GLU A N 1
ATOM 800 C CA . GLU A 1 99 ? 7.878 -2.098 8.337 1.00 94.12 99 GLU A CA 1
ATOM 801 C C . GLU A 1 99 ? 7.401 -1.639 6.954 1.00 94.12 99 GLU A C 1
ATOM 803 O O . GLU A 1 99 ? 7.904 -2.114 5.928 1.00 94.12 99 GLU A O 1
ATOM 808 N N . GLY A 1 100 ? 6.493 -0.658 6.916 1.00 94.50 100 GLY A N 1
ATOM 809 C CA . GLY A 1 100 ? 6.065 -0.004 5.682 1.00 94.50 100 GLY A CA 1
ATOM 810 C C . GLY A 1 100 ? 7.217 0.717 4.984 1.00 94.50 100 GLY A C 1
ATOM 811 O O . GLY A 1 100 ? 7.407 0.555 3.776 1.00 94.50 100 GLY A O 1
ATOM 812 N N . ALA A 1 101 ? 8.052 1.443 5.733 1.00 96.88 101 ALA A N 1
ATOM 813 C CA . ALA A 1 101 ? 9.237 2.096 5.180 1.00 96.88 101 ALA A CA 1
ATOM 814 C C . ALA A 1 101 ? 10.225 1.072 4.597 1.00 96.88 101 ALA A C 1
ATOM 816 O O . ALA A 1 101 ? 10.716 1.239 3.478 1.00 96.88 101 ALA A O 1
ATOM 817 N N . ALA A 1 102 ? 10.462 -0.044 5.291 1.00 95.44 102 ALA A N 1
ATOM 818 C CA . ALA A 1 102 ? 11.284 -1.142 4.788 1.00 95.44 102 ALA A CA 1
ATOM 819 C C . ALA A 1 102 ? 10.712 -1.762 3.500 1.00 95.44 102 ALA A C 1
ATOM 821 O O . ALA A 1 102 ? 11.476 -2.087 2.584 1.00 95.44 102 ALA A O 1
ATOM 822 N N . ALA A 1 103 ? 9.387 -1.905 3.391 1.00 93.81 103 ALA A N 1
ATOM 823 C CA . ALA A 1 103 ? 8.733 -2.355 2.164 1.00 93.81 103 ALA A CA 1
ATOM 824 C C . ALA A 1 103 ? 8.970 -1.374 1.001 1.00 93.81 103 ALA A C 1
ATOM 826 O O . ALA A 1 103 ? 9.383 -1.798 -0.083 1.00 93.81 103 ALA A O 1
ATOM 827 N N . ILE A 1 104 ? 8.820 -0.064 1.235 1.00 96.19 104 ILE A N 1
ATOM 828 C CA . ILE A 1 104 ? 9.107 0.972 0.230 1.00 96.19 104 ILE A CA 1
ATOM 829 C C . ILE A 1 104 ? 10.586 0.947 -0.181 1.00 96.19 104 ILE A C 1
ATOM 831 O O . ILE A 1 104 ? 10.878 1.015 -1.373 1.00 96.19 104 ILE A O 1
ATOM 835 N N . ARG A 1 105 ? 11.535 0.766 0.749 1.00 95.00 105 ARG A N 1
ATOM 836 C CA . ARG A 1 105 ? 12.977 0.670 0.427 1.00 95.00 105 ARG A CA 1
ATOM 837 C C . ARG A 1 105 ? 13.313 -0.550 -0.434 1.00 95.00 105 ARG A C 1
ATOM 839 O O . ARG A 1 105 ? 14.154 -0.455 -1.330 1.00 95.00 105 ARG A O 1
ATOM 846 N N . LYS A 1 106 ? 12.639 -1.685 -0.218 1.00 90.25 106 LYS A N 1
ATOM 847 C CA . LYS A 1 106 ? 12.765 -2.872 -1.088 1.00 90.25 106 LYS A CA 1
ATOM 848 C C . LYS A 1 106 ? 12.253 -2.590 -2.502 1.00 90.25 106 LYS A C 1
ATOM 850 O O . LYS A 1 106 ? 12.885 -2.999 -3.470 1.00 90.25 106 LYS A O 1
ATOM 855 N N . LEU A 1 107 ? 11.147 -1.859 -2.638 1.00 89.75 107 LEU A N 1
ATOM 856 C CA . LEU A 1 107 ? 10.650 -1.430 -3.949 1.00 89.75 107 LEU A CA 1
ATOM 857 C C . LEU A 1 107 ? 11.580 -0.396 -4.594 1.00 89.75 107 LEU A C 1
ATOM 859 O O . LEU A 1 107 ? 11.878 -0.496 -5.780 1.00 89.75 107 LEU A O 1
ATOM 863 N N . SER A 1 108 ? 12.101 0.551 -3.815 1.00 91.62 108 SER A N 1
ATOM 864 C CA . SER A 1 108 ? 13.085 1.539 -4.261 1.00 91.62 108 SER A CA 1
ATOM 865 C C . SER A 1 108 ? 14.328 0.873 -4.850 1.00 91.62 108 SER A C 1
ATOM 867 O O . SER A 1 108 ? 14.752 1.237 -5.946 1.00 91.62 108 SER A O 1
ATOM 869 N N . SER A 1 109 ? 14.898 -0.133 -4.175 1.00 87.38 109 SER A N 1
ATOM 870 C CA . SER A 1 109 ? 16.089 -0.833 -4.673 1.00 87.38 109 SER A CA 1
ATOM 871 C C . SER A 1 109 ? 15.841 -1.502 -6.026 1.00 87.38 109 SER A C 1
ATOM 873 O O . SER A 1 109 ? 16.698 -1.430 -6.908 1.00 87.38 109 SER A O 1
ATOM 875 N N . PHE A 1 110 ? 14.643 -2.054 -6.230 1.00 82.62 110 PHE A N 1
ATOM 876 C CA . PHE A 1 110 ? 14.212 -2.561 -7.525 1.00 82.62 110 PHE A CA 1
ATOM 877 C C . PHE A 1 110 ? 14.060 -1.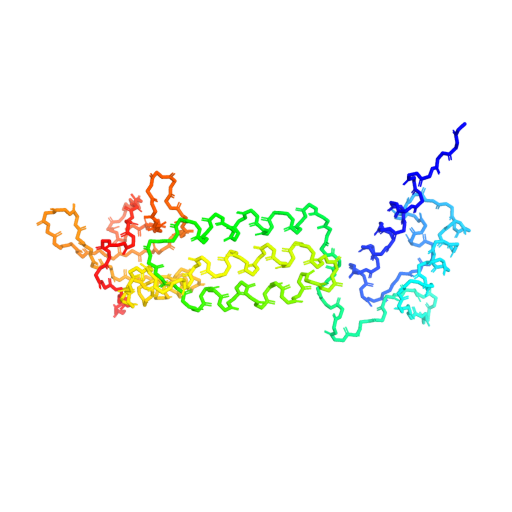432 -8.558 1.00 82.62 110 PHE A C 1
ATOM 879 O O . PHE A 1 110 ? 14.621 -1.516 -9.649 1.00 82.62 110 PHE A O 1
ATOM 886 N N . VAL A 1 111 ? 13.379 -0.336 -8.211 1.00 84.25 111 VAL A N 1
ATOM 887 C CA . VAL A 1 111 ? 13.136 0.809 -9.109 1.00 84.25 111 VAL A CA 1
ATOM 888 C C . VAL A 1 111 ? 14.431 1.486 -9.565 1.00 84.25 111 VAL A C 1
ATOM 890 O O . VAL A 1 111 ? 14.555 1.881 -10.726 1.00 84.25 111 VAL A O 1
ATOM 893 N N . LYS A 1 112 ? 15.445 1.558 -8.696 1.00 85.12 112 LYS A N 1
ATOM 894 C CA . LYS A 1 112 ? 16.772 2.107 -9.022 1.00 85.12 112 LYS A CA 1
ATOM 895 C C . LYS A 1 112 ? 17.464 1.379 -10.172 1.00 85.12 112 LYS A C 1
ATOM 897 O O . LYS A 1 112 ? 18.304 1.989 -10.828 1.00 85.12 112 LYS A O 1
ATOM 902 N N . THR A 1 113 ? 17.115 0.117 -10.434 1.00 80.06 113 THR A N 1
ATOM 903 C CA . THR A 1 113 ? 17.719 -0.667 -11.525 1.00 80.06 113 THR A CA 1
ATOM 904 C C . THR A 1 113 ? 17.390 -0.102 -12.910 1.00 80.06 113 THR A C 1
ATOM 906 O O . THR A 1 113 ? 18.180 -0.281 -13.833 1.00 80.06 113 THR A O 1
ATOM 909 N N . PHE A 1 114 ? 16.275 0.627 -13.054 1.00 74.94 114 PHE A N 1
ATOM 910 C CA . PHE A 1 114 ? 15.856 1.253 -14.314 1.00 74.94 114 PHE A CA 1
ATOM 911 C C . PHE A 1 114 ? 15.643 2.773 -14.215 1.00 74.94 114 PHE A C 1
ATOM 913 O O . PHE A 1 114 ? 15.722 3.465 -15.228 1.00 74.94 114 PHE A O 1
ATOM 920 N N . SER A 1 115 ? 15.406 3.326 -13.020 1.00 82.12 115 SER A N 1
ATOM 921 C CA . SER A 1 115 ? 15.311 4.772 -12.787 1.00 82.12 115 SER A CA 1
ATOM 922 C C . SER A 1 115 ? 15.892 5.163 -11.420 1.00 82.12 115 SER A C 1
ATOM 924 O O . SER A 1 115 ? 15.172 5.213 -10.416 1.00 82.12 115 SER A O 1
ATOM 926 N N . PRO A 1 116 ? 17.196 5.497 -11.353 1.00 85.75 116 PRO A N 1
ATOM 927 C CA . PRO A 1 116 ? 17.844 5.927 -10.111 1.00 85.75 116 PRO A CA 1
ATOM 928 C C . PRO A 1 116 ? 17.182 7.153 -9.472 1.00 85.75 116 PRO A C 1
ATOM 930 O O . PRO A 1 116 ? 17.050 7.226 -8.251 1.00 85.75 116 PRO A O 1
ATOM 933 N N . ALA A 1 117 ? 16.731 8.106 -10.296 1.00 88.25 117 ALA A N 1
ATOM 934 C CA . ALA A 1 117 ? 16.078 9.323 -9.826 1.00 88.25 117 ALA A CA 1
ATOM 935 C C . ALA A 1 117 ? 14.748 9.023 -9.122 1.00 88.25 117 ALA A C 1
ATOM 937 O O . ALA A 1 117 ? 14.506 9.544 -8.036 1.00 88.25 117 ALA A O 1
ATOM 938 N N . LEU A 1 118 ? 13.918 8.154 -9.707 1.00 88.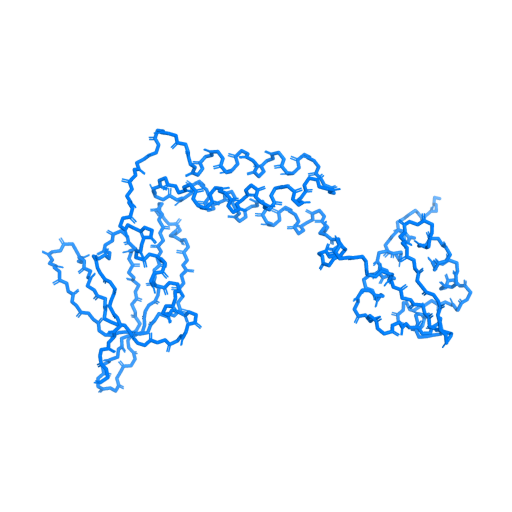25 118 LEU A N 1
ATOM 939 C CA . LEU A 1 118 ? 12.642 7.754 -9.114 1.00 88.25 118 LEU A CA 1
ATOM 940 C C . LEU A 1 118 ? 12.848 6.921 -7.845 1.00 88.25 118 LEU A C 1
ATOM 942 O O . LEU A 1 118 ? 12.173 7.146 -6.846 1.00 88.25 118 LEU A O 1
ATOM 946 N N . GLY A 1 119 ? 13.824 6.013 -7.853 1.00 91.81 119 GLY A N 1
ATOM 947 C CA . GLY A 1 119 ? 14.191 5.252 -6.662 1.00 91.81 119 GLY A CA 1
ATOM 948 C C . GLY A 1 119 ? 14.601 6.149 -5.491 1.00 91.81 119 GLY A C 1
ATOM 949 O O . GLY A 1 119 ? 14.146 5.946 -4.373 1.00 91.81 119 GLY A O 1
ATOM 950 N N . LYS A 1 120 ? 15.368 7.218 -5.745 1.00 94.19 120 LYS A N 1
ATOM 951 C CA . LYS A 1 120 ? 15.698 8.207 -4.705 1.00 94.19 120 LYS A CA 1
ATOM 952 C C . LYS A 1 120 ? 14.452 8.893 -4.127 1.00 94.19 120 LYS A C 1
ATOM 954 O O . LYS A 1 120 ? 14.410 9.154 -2.932 1.00 94.19 120 LYS A O 1
ATOM 959 N N . GLN A 1 121 ? 13.437 9.170 -4.949 1.00 95.81 121 GLN A N 1
ATOM 960 C CA . GLN A 1 121 ? 12.171 9.728 -4.453 1.00 95.81 121 GLN A CA 1
ATOM 961 C C . GLN A 1 121 ? 11.419 8.735 -3.554 1.00 95.81 121 GLN A C 1
ATOM 963 O O . GLN A 1 121 ? 10.825 9.141 -2.558 1.00 95.81 121 GLN A O 1
ATOM 968 N N . LEU A 1 122 ? 11.475 7.437 -3.868 1.00 95.00 122 LEU A N 1
ATOM 969 C CA . LEU A 1 122 ? 10.913 6.389 -3.011 1.00 95.00 122 LEU A CA 1
ATOM 970 C C . LEU A 1 122 ? 11.673 6.245 -1.688 1.00 95.00 122 LEU A C 1
ATOM 972 O O . LEU A 1 122 ? 11.035 6.016 -0.666 1.00 95.00 122 LEU A O 1
ATOM 976 N N . ASP A 1 123 ? 12.997 6.427 -1.676 1.00 96.69 123 ASP A N 1
ATOM 977 C CA . ASP A 1 123 ? 13.750 6.483 -0.414 1.00 96.69 123 ASP A CA 1
ATOM 978 C C . ASP A 1 123 ? 13.245 7.633 0.465 1.00 96.69 123 ASP A C 1
ATOM 980 O O . ASP A 1 123 ? 12.920 7.417 1.627 1.00 96.69 123 ASP A O 1
ATOM 984 N N . SER A 1 124 ? 13.072 8.831 -0.100 1.00 95.88 124 SER A N 1
ATOM 985 C CA . SER A 1 124 ? 12.539 9.972 0.656 1.00 95.88 124 SER A CA 1
ATOM 986 C C . SER A 1 124 ? 11.121 9.725 1.183 1.00 95.88 124 SER A C 1
ATOM 988 O O . SER A 1 124 ? 10.809 10.120 2.303 1.00 95.88 124 SER A O 1
ATOM 990 N N . ALA A 1 125 ? 10.268 9.036 0.416 1.00 95.94 125 ALA A N 1
ATOM 991 C CA . ALA A 1 125 ? 8.957 8.608 0.905 1.00 95.94 125 ALA A CA 1
ATOM 992 C C . ALA A 1 125 ? 9.080 7.597 2.058 1.00 95.94 125 ALA A C 1
ATOM 994 O O . ALA A 1 125 ? 8.332 7.686 3.028 1.00 95.94 125 ALA A O 1
ATOM 995 N N . SER A 1 126 ? 10.040 6.667 1.989 1.00 97.06 126 SER A N 1
ATOM 996 C CA . SER A 1 126 ? 10.291 5.727 3.085 1.00 97.06 126 SER A CA 1
ATOM 997 C C . SER A 1 126 ? 10.772 6.426 4.355 1.00 97.06 126 SER A C 1
ATOM 999 O O . SER A 1 126 ? 10.235 6.137 5.417 1.00 97.06 126 SER A O 1
ATOM 1001 N N . ASP A 1 127 ? 11.680 7.399 4.234 1.00 96.50 127 ASP A N 1
ATOM 1002 C CA . ASP A 1 127 ? 12.216 8.158 5.369 1.00 96.50 127 ASP A CA 1
ATOM 1003 C C . ASP A 1 127 ? 11.124 8.989 6.062 1.00 96.50 127 ASP A C 1
ATOM 1005 O O . ASP A 1 127 ? 11.128 9.145 7.277 1.00 96.50 127 ASP A O 1
ATOM 1009 N N . CYS A 1 128 ? 10.141 9.490 5.305 1.00 94.56 128 CYS A N 1
ATOM 1010 C CA . CYS A 1 128 ? 8.970 10.167 5.868 1.00 94.56 128 CYS A CA 1
ATOM 1011 C C . CYS A 1 128 ? 8.054 9.213 6.657 1.00 94.56 128 CYS A C 1
ATOM 1013 O O . CYS A 1 128 ? 7.386 9.622 7.609 1.00 94.56 128 CYS A O 1
ATOM 1015 N N . LEU A 1 129 ? 7.980 7.942 6.263 1.00 94.62 129 LEU A N 1
ATOM 1016 C CA . LEU A 1 129 ? 7.095 6.962 6.889 1.00 94.62 129 LEU A CA 1
ATOM 1017 C C . LEU A 1 129 ? 7.647 6.445 8.228 1.00 94.62 129 LEU A C 1
ATOM 1019 O O . LEU A 1 129 ? 6.864 6.144 9.131 1.00 94.62 129 LEU A O 1
ATOM 1023 N N . ASP A 1 130 ? 8.970 6.389 8.384 1.00 95.88 130 ASP A N 1
ATOM 1024 C CA . ASP A 1 130 ? 9.639 5.948 9.612 1.00 95.88 130 ASP A CA 1
ATOM 1025 C C . ASP A 1 130 ? 10.472 7.025 10.320 1.00 95.88 130 ASP A C 1
ATOM 1027 O O . ASP A 1 130 ? 11.304 6.690 11.174 1.00 95.88 130 ASP A O 1
ATOM 1031 N N . ALA A 1 131 ? 10.190 8.298 10.034 1.00 94.62 131 ALA A N 1
ATOM 1032 C CA . ALA A 1 131 ? 10.802 9.449 10.688 1.00 94.62 131 ALA A CA 1
ATOM 1033 C C . ALA A 1 131 ? 10.693 9.365 12.223 1.00 94.62 131 ALA A C 1
ATOM 1035 O O . ALA A 1 131 ? 9.679 8.925 12.770 1.00 94.62 131 ALA A O 1
ATOM 1036 N N . GLU A 1 132 ? 11.759 9.752 12.926 1.00 92.38 132 GLU A N 1
ATOM 1037 C CA . GLU A 1 132 ? 11.854 9.621 14.389 1.00 92.38 132 GLU A CA 1
ATOM 1038 C C . GLU A 1 132 ? 10.921 10.568 15.154 1.00 92.38 132 GLU A C 1
ATOM 1040 O O . GLU A 1 132 ? 10.581 10.292 16.301 1.00 92.38 132 GLU A O 1
ATOM 1045 N N . ASP A 1 133 ? 10.497 11.662 14.525 1.00 91.62 133 ASP A N 1
ATOM 1046 C CA . ASP A 1 133 ? 9.582 12.661 15.077 1.00 91.62 133 ASP A CA 1
ATOM 1047 C C . ASP A 1 133 ? 8.097 12.287 14.924 1.00 91.62 133 ASP A C 1
ATOM 1049 O O . ASP A 1 133 ? 7.239 12.950 15.509 1.00 91.62 133 ASP A O 1
ATOM 1053 N N . LYS A 1 134 ? 7.775 11.213 14.188 1.00 92.94 134 LYS A N 1
ATOM 1054 C CA . LYS A 1 134 ? 6.409 10.678 14.102 1.00 92.94 134 LYS A CA 1
ATOM 1055 C C . LYS A 1 134 ? 6.031 9.873 15.345 1.00 92.94 134 LYS A C 1
ATOM 1057 O O . LYS A 1 134 ? 6.805 9.063 15.853 1.00 92.94 134 LYS A O 1
ATOM 1062 N N . GLU A 1 135 ? 4.781 10.039 15.773 1.00 95.94 135 GLU A N 1
ATOM 1063 C CA . GLU A 1 135 ? 4.194 9.291 16.885 1.00 95.94 135 GLU A CA 1
ATOM 1064 C C . GLU A 1 135 ? 4.181 7.778 16.612 1.00 95.94 135 GLU A C 1
ATOM 1066 O O . GLU A 1 135 ? 3.928 7.329 15.492 1.00 95.94 135 GLU A O 1
ATOM 1071 N N . VAL A 1 136 ? 4.446 6.979 17.648 1.00 96.00 136 VAL A N 1
ATOM 1072 C CA . VAL A 1 136 ? 4.500 5.515 17.572 1.00 96.00 136 VAL A CA 1
ATOM 1073 C C . VAL A 1 136 ? 3.259 4.925 18.230 1.00 96.00 136 VAL A C 1
ATOM 1075 O O . VAL A 1 136 ? 3.014 5.154 19.410 1.00 96.00 136 VAL A O 1
ATOM 1078 N N . ASN A 1 137 ? 2.525 4.098 17.489 1.00 96.62 137 ASN A N 1
ATOM 1079 C CA . ASN A 1 137 ? 1.403 3.326 18.014 1.00 96.62 137 ASN A CA 1
ATOM 1080 C C . ASN A 1 137 ? 1.450 1.897 17.445 1.00 96.62 137 ASN A C 1
ATOM 1082 O O . ASN A 1 137 ? 0.931 1.652 16.355 1.00 96.62 137 ASN A O 1
ATOM 1086 N N . PRO A 1 138 ? 2.090 0.941 18.144 1.00 94.19 138 PRO A N 1
ATOM 1087 C CA . PRO A 1 138 ? 2.218 -0.428 17.650 1.00 94.19 138 PRO A CA 1
ATOM 1088 C C . PRO A 1 138 ? 0.866 -1.140 17.530 1.00 94.19 138 PRO A C 1
ATOM 1090 O O . PRO A 1 138 ? 0.666 -1.909 16.594 1.00 94.19 138 PRO A O 1
ATOM 1093 N N . ALA A 1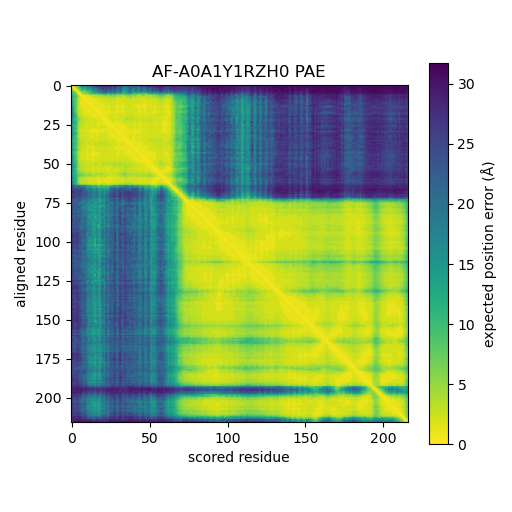 139 ? -0.078 -0.836 18.431 1.00 95.25 139 ALA A N 1
ATOM 1094 C CA . ALA A 1 139 ? -1.405 -1.444 18.426 1.00 95.25 139 ALA A CA 1
ATOM 1095 C C . ALA A 1 139 ? -2.169 -1.123 17.132 1.00 95.25 139 ALA A C 1
ATOM 1097 O O . ALA A 1 139 ? -2.818 -2.003 16.579 1.00 95.25 139 ALA A O 1
ATOM 1098 N N . TYR A 1 140 ? -2.038 0.097 16.601 1.00 97.06 140 TYR A N 1
ATOM 1099 C CA . TYR A 1 140 ? -2.650 0.486 15.325 1.00 97.06 140 TYR A CA 1
ATOM 1100 C C . TYR A 1 140 ? -2.220 -0.430 14.165 1.00 97.06 140 TYR A C 1
ATOM 1102 O O . TYR A 1 140 ? -3.057 -0.899 13.392 1.00 97.06 140 TYR A O 1
ATOM 1110 N N . TRP A 1 141 ? -0.920 -0.722 14.056 1.00 96.31 141 TRP A N 1
ATOM 1111 C CA . TRP A 1 141 ? -0.388 -1.585 12.996 1.00 96.31 141 TRP A CA 1
ATOM 1112 C C . TRP A 1 141 ? -0.688 -3.067 13.235 1.00 96.31 141 TRP A C 1
ATOM 1114 O O . TRP A 1 141 ? -0.972 -3.778 12.275 1.00 96.31 141 TRP A O 1
ATOM 1124 N N . GLU A 1 142 ? -0.715 -3.514 14.492 1.00 96.06 142 GLU A N 1
ATOM 1125 C CA . GLU A 1 142 ? -1.161 -4.865 14.856 1.00 96.06 142 GLU A CA 1
ATOM 1126 C C . GLU A 1 142 ? -2.626 -5.099 14.450 1.00 96.06 142 GLU A C 1
ATOM 1128 O O . GLU A 1 142 ? -2.954 -6.140 13.875 1.00 96.06 142 GLU A O 1
ATOM 1133 N N . GLN A 1 143 ? -3.512 -4.119 14.677 1.00 97.38 143 GLN A N 1
ATOM 1134 C CA . GLN A 1 143 ? -4.895 -4.219 14.204 1.00 97.38 143 GLN A CA 1
ATOM 1135 C C . GLN A 1 143 ? -4.967 -4.215 12.674 1.00 97.38 143 GLN A C 1
ATOM 1137 O O . GLN A 1 143 ? -5.717 -5.012 12.112 1.00 97.38 143 GLN A O 1
ATOM 1142 N N . LEU A 1 144 ? -4.171 -3.390 11.980 1.00 97.38 144 LEU A N 1
ATOM 1143 C CA . LEU A 1 144 ? -4.126 -3.418 10.513 1.00 97.38 144 LEU A CA 1
ATOM 1144 C C . LEU A 1 144 ? -3.709 -4.791 9.975 1.00 97.38 144 LEU A C 1
ATOM 1146 O O . LEU A 1 144 ? -4.296 -5.259 9.001 1.00 97.38 144 LEU A O 1
ATOM 1150 N N . GLU A 1 145 ? -2.717 -5.434 10.593 1.00 96.75 145 GLU A N 1
ATOM 1151 C CA . GLU A 1 145 ? -2.265 -6.772 10.208 1.00 96.75 145 GLU A CA 1
ATOM 1152 C C . GLU A 1 145 ? -3.404 -7.790 10.341 1.00 96.75 145 GLU A C 1
ATOM 1154 O O . GLU A 1 145 ? -3.731 -8.471 9.368 1.00 96.75 145 GLU A O 1
ATOM 1159 N N . ARG A 1 146 ? -4.098 -7.813 11.487 1.00 97.12 146 ARG A N 1
ATOM 1160 C CA . ARG A 1 146 ? -5.254 -8.702 11.707 1.00 97.12 146 ARG A CA 1
ATOM 1161 C C . ARG A 1 146 ? -6.399 -8.442 10.733 1.00 97.12 146 ARG A C 1
ATOM 1163 O O . ARG A 1 146 ? -6.999 -9.384 10.217 1.00 97.12 146 ARG A O 1
ATOM 1170 N N . ILE A 1 147 ? -6.698 -7.175 10.453 1.00 97.94 147 ILE A N 1
ATOM 1171 C CA . ILE A 1 147 ? -7.726 -6.777 9.480 1.00 97.94 147 ILE A CA 1
ATOM 1172 C C . ILE A 1 147 ? -7.326 -7.226 8.076 1.00 97.94 147 ILE A C 1
ATOM 1174 O O . ILE A 1 147 ? -8.156 -7.771 7.350 1.00 97.94 147 ILE A O 1
ATOM 1178 N N . GLY A 1 148 ? -6.056 -7.049 7.707 1.00 97.12 148 GLY A N 1
ATOM 1179 C CA . GLY A 1 148 ? -5.498 -7.517 6.443 1.00 97.12 148 GLY A CA 1
ATOM 1180 C C . GLY A 1 148 ? -5.612 -9.032 6.288 1.00 97.12 148 GLY A C 1
ATOM 1181 O O . GLY A 1 148 ? -6.089 -9.509 5.258 1.00 97.12 148 GLY A O 1
ATOM 1182 N N . GLU A 1 149 ? -5.251 -9.798 7.317 1.00 96.88 149 GLU A N 1
ATOM 1183 C CA . GLU A 1 149 ? -5.414 -11.255 7.324 1.00 96.88 149 GLU A CA 1
ATOM 1184 C C . GLU A 1 149 ? -6.882 -11.676 7.187 1.00 96.88 149 GLU A C 1
ATOM 1186 O O . GLU A 1 149 ? -7.211 -12.535 6.360 1.00 96.88 149 GLU A O 1
ATOM 1191 N N . ALA A 1 150 ? -7.780 -11.067 7.965 1.00 96.50 150 ALA A N 1
ATOM 1192 C CA . ALA A 1 150 ? -9.210 -11.357 7.924 1.00 96.50 150 ALA A CA 1
ATOM 1193 C C . ALA A 1 150 ? -9.816 -11.043 6.548 1.00 96.50 150 ALA A C 1
ATOM 1195 O O . ALA A 1 150 ? -10.576 -11.852 6.008 1.00 96.50 150 ALA A O 1
ATOM 1196 N N . TRP A 1 151 ? -9.423 -9.917 5.948 1.00 97.00 151 TRP A N 1
ATOM 1197 C CA . TRP A 1 151 ? -9.849 -9.508 4.611 1.00 97.00 151 TRP A CA 1
ATOM 1198 C C . TRP A 1 151 ? -9.398 -10.500 3.541 1.00 97.00 151 TRP A C 1
ATOM 1200 O O . TRP A 1 151 ? -10.222 -11.047 2.805 1.00 97.00 151 TRP A O 1
ATOM 1210 N N . LEU A 1 152 ? -8.097 -10.797 3.495 1.00 96.12 152 LEU A N 1
ATOM 1211 C CA . LEU A 1 152 ? -7.513 -11.692 2.495 1.00 96.12 152 LEU A CA 1
ATOM 1212 C C . LEU A 1 152 ? -8.009 -13.134 2.636 1.00 96.12 152 LEU A C 1
ATOM 1214 O O . LEU A 1 152 ? -8.093 -13.859 1.645 1.00 96.12 152 LEU A O 1
ATOM 1218 N N . SER A 1 153 ? -8.355 -13.555 3.854 1.00 94.69 153 SER A N 1
ATOM 1219 C CA . SER A 1 153 ? -8.905 -14.886 4.123 1.00 94.69 153 SER A CA 1
ATOM 1220 C C . SER A 1 153 ? -10.433 -14.958 4.052 1.00 94.69 153 SER A C 1
ATOM 1222 O O . SER A 1 153 ? -10.978 -16.059 4.156 1.00 94.69 153 SER A O 1
ATOM 1224 N N . SER A 1 154 ? -11.124 -13.824 3.860 1.00 93.12 154 SER A N 1
ATOM 1225 C CA . SER A 1 154 ? -12.592 -13.718 3.886 1.00 93.12 154 SER A CA 1
ATOM 1226 C C . SER A 1 154 ? -13.215 -14.367 5.131 1.00 93.12 154 SER A C 1
ATOM 1228 O O . SER A 1 154 ? -14.247 -15.038 5.050 1.00 93.12 154 SER A O 1
ATOM 1230 N N . ARG A 1 155 ? -12.560 -14.215 6.288 1.00 92.69 155 ARG A N 1
ATOM 1231 C CA . ARG A 1 155 ? -13.014 -14.794 7.559 1.00 92.69 155 ARG A CA 1
ATOM 1232 C C . ARG A 1 155 ? -13.811 -13.770 8.369 1.00 92.69 155 ARG A C 1
ATOM 1234 O O . ARG A 1 155 ? -13.387 -12.618 8.447 1.00 92.69 155 ARG A O 1
ATOM 1241 N N . PRO A 1 156 ? -14.933 -14.176 8.990 1.00 94.31 156 PRO A N 1
ATOM 1242 C CA . PRO A 1 156 ? -15.659 -13.313 9.909 1.00 94.31 156 PRO A CA 1
ATOM 1243 C C . PRO A 1 156 ? -14.818 -13.037 11.157 1.00 94.31 156 PRO A C 1
ATOM 1245 O O . PRO A 1 156 ? -14.130 -13.924 11.675 1.00 94.31 156 PRO A O 1
ATOM 1248 N N . VAL A 1 157 ? -14.885 -11.796 11.620 1.00 96.06 157 VAL A N 1
ATOM 1249 C CA . VAL A 1 157 ? -14.199 -11.312 12.817 1.00 96.06 157 VAL A CA 1
ATOM 1250 C C . VAL A 1 157 ? -15.168 -10.539 13.695 1.00 96.06 157 VAL A C 1
ATOM 1252 O O . VAL A 1 157 ? -16.111 -9.914 13.203 1.00 96.06 157 VAL A O 1
ATOM 1255 N N . GLN A 1 158 ? -14.904 -10.560 14.994 1.00 96.75 158 GLN A N 1
ATOM 1256 C CA . GLN A 1 158 ? -15.448 -9.599 15.929 1.00 96.75 158 GLN A CA 1
ATOM 1257 C C . GLN A 1 158 ? -14.493 -8.404 16.009 1.00 96.75 158 GLN A C 1
ATOM 1259 O O . GLN A 1 158 ? -13.291 -8.576 16.216 1.00 96.75 158 GLN A O 1
ATOM 1264 N N . VAL A 1 159 ? -15.029 -7.199 15.834 1.00 96.94 159 VAL A N 1
ATOM 1265 C CA . VAL A 1 159 ? -14.288 -5.940 15.951 1.00 96.94 159 VAL A CA 1
ATOM 1266 C C . VAL A 1 159 ? -14.855 -5.144 17.113 1.00 96.94 159 VAL A C 1
ATOM 1268 O O . VAL A 1 159 ? -16.044 -4.806 17.102 1.00 96.94 159 VAL A O 1
ATOM 1271 N N . ASP A 1 160 ? -13.998 -4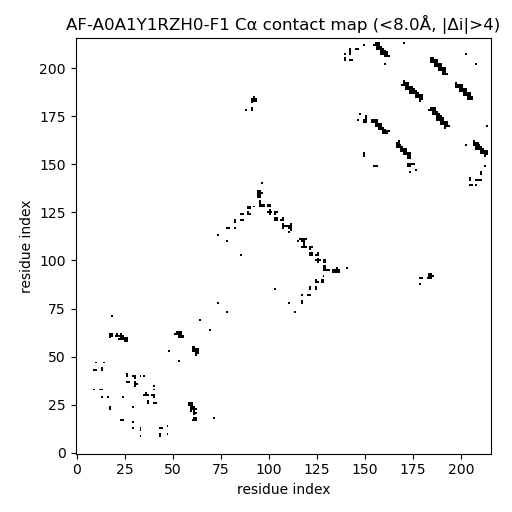.809 18.074 1.00 97.12 160 ASP A N 1
ATOM 1272 C CA . ASP A 1 160 ? -14.321 -3.842 19.115 1.00 97.12 160 ASP A CA 1
ATOM 1273 C C . ASP A 1 160 ? -13.766 -2.474 18.718 1.00 97.12 160 ASP A C 1
ATOM 1275 O O . ASP A 1 160 ? -12.587 -2.334 18.387 1.00 97.12 160 ASP A O 1
ATOM 1279 N N . PHE A 1 161 ? -14.608 -1.445 18.751 1.00 96.69 161 PHE A N 1
ATOM 1280 C CA . PHE A 1 161 ? -14.220 -0.092 18.363 1.00 96.69 161 PHE A CA 1
ATOM 1281 C C . PHE A 1 161 ? -14.910 0.970 19.219 1.00 96.69 161 PHE A C 1
ATOM 1283 O O . PHE A 1 161 ? -16.017 0.770 19.726 1.00 96.69 161 PHE A O 1
ATOM 1290 N N . PHE A 1 162 ? -14.264 2.122 19.372 1.00 95.06 162 PHE A N 1
ATOM 1291 C CA . PHE A 1 162 ? -14.828 3.288 20.041 1.00 95.06 162 PHE A CA 1
ATOM 1292 C C . PHE A 1 162 ? -15.545 4.186 19.030 1.00 95.06 162 PHE A C 1
ATOM 1294 O O . PHE A 1 162 ? -14.948 4.639 18.057 1.00 95.06 162 PHE A O 1
ATOM 1301 N N . ASN A 1 163 ? -16.826 4.475 19.258 1.00 90.31 163 ASN A N 1
ATOM 1302 C CA . ASN A 1 163 ? -17.632 5.292 18.340 1.00 90.31 163 ASN A CA 1
ATOM 1303 C C . ASN A 1 163 ? -17.647 6.798 18.677 1.00 90.31 163 ASN A C 1
ATOM 1305 O O . ASN A 1 163 ? -18.455 7.530 18.110 1.00 90.31 163 ASN A O 1
ATOM 1309 N N . GLY A 1 164 ? -16.829 7.246 19.633 1.00 89.56 164 GLY A N 1
ATOM 1310 C CA . GLY A 1 164 ? -16.863 8.608 20.182 1.00 89.56 164 GLY A CA 1
ATOM 1311 C C . GLY A 1 164 ? -17.562 8.719 21.542 1.00 89.56 164 GLY A C 1
ATOM 1312 O O . GLY A 1 164 ? -17.296 9.663 22.281 1.00 89.56 164 GLY A O 1
ATOM 1313 N N . GLU A 1 165 ? -18.401 7.747 21.909 1.00 92.69 165 GLU A N 1
ATOM 1314 C CA . GLU A 1 165 ? -19.133 7.733 23.185 1.00 92.69 165 GLU A CA 1
ATOM 1315 C C . GLU A 1 165 ? -18.826 6.491 24.024 1.00 92.69 165 GLU A C 1
ATOM 1317 O O . GLU A 1 165 ? -18.629 6.580 25.236 1.00 92.69 165 GLU A O 1
ATOM 1322 N N . LYS A 1 166 ? -18.797 5.315 23.389 1.00 94.31 166 LYS A N 1
ATOM 1323 C CA . LYS A 1 166 ? -18.579 4.026 24.050 1.00 94.31 166 LYS A CA 1
ATOM 1324 C C . LYS A 1 166 ? -17.915 3.020 23.121 1.00 94.31 166 LYS A C 1
ATOM 1326 O O . LYS A 1 166 ? -17.930 3.161 21.898 1.00 94.31 166 LYS A O 1
ATOM 1331 N N . THR A 1 167 ? -17.378 1.969 23.725 1.00 96.62 167 THR A N 1
ATOM 1332 C CA . THR A 1 167 ? -16.924 0.788 22.995 1.00 96.62 167 THR A CA 1
ATOM 1333 C C . THR A 1 167 ? -18.124 -0.029 22.525 1.00 96.62 167 THR A C 1
ATOM 1335 O O . THR A 1 167 ? -19.063 -0.276 23.287 1.00 96.62 167 THR A O 1
ATOM 1338 N N . LEU A 1 168 ? -18.091 -0.428 21.260 1.00 94.56 168 LEU A N 1
ATOM 1339 C CA . LEU A 1 168 ? -19.061 -1.295 20.608 1.00 94.56 168 LEU A CA 1
ATOM 1340 C C . LEU A 1 168 ? -18.343 -2.515 20.041 1.00 94.56 168 LEU A C 1
ATOM 1342 O O . LEU A 1 168 ? -17.227 -2.384 19.550 1.00 94.56 168 LEU A O 1
ATOM 1346 N N . SER A 1 169 ? -19.026 -3.655 20.044 1.00 95.12 169 SER A N 1
ATOM 1347 C CA . SER A 1 169 ? -18.554 -4.904 19.445 1.00 95.12 169 SER A CA 1
ATOM 1348 C C . SER A 1 169 ? -19.460 -5.285 18.284 1.00 95.12 169 SER A C 1
ATOM 1350 O O . SER A 1 169 ? -20.688 -5.252 18.420 1.00 95.12 169 SER A O 1
ATOM 1352 N N . VAL A 1 170 ? -18.880 -5.650 17.143 1.00 93.62 170 VAL A N 1
ATOM 1353 C CA . VAL A 1 170 ? -19.631 -6.088 15.958 1.00 93.62 170 VAL A CA 1
ATOM 1354 C C . VAL A 1 170 ? -19.007 -7.326 15.333 1.00 93.62 170 VAL A C 1
ATOM 1356 O O . VAL A 1 170 ? -17.793 -7.401 15.200 1.00 93.62 170 VAL A O 1
ATOM 1359 N N . ASN A 1 171 ? -19.843 -8.272 14.900 1.00 94.62 171 ASN A N 1
ATOM 1360 C CA . ASN A 1 171 ? -19.414 -9.364 14.028 1.00 94.62 171 ASN A CA 1
ATOM 1361 C C . ASN A 1 171 ? -19.539 -8.914 12.573 1.00 94.62 171 ASN A C 1
ATOM 1363 O O . ASN A 1 171 ? -20.611 -8.475 12.143 1.00 94.62 171 ASN A O 1
ATOM 1367 N N . CYS A 1 172 ? -18.456 -9.004 11.811 1.00 94.69 172 CYS A N 1
ATOM 1368 C CA . CYS A 1 172 ? -18.423 -8.509 10.444 1.00 94.69 172 CYS A CA 1
ATOM 1369 C C . CYS A 1 172 ? -17.441 -9.261 9.542 1.00 94.69 172 CYS A C 1
ATOM 1371 O O . CYS A 1 172 ? -16.540 -9.964 10.000 1.00 94.69 172 CYS A O 1
ATOM 1373 N N . LEU A 1 173 ? -17.600 -9.060 8.236 1.00 95.75 173 LEU A N 1
ATOM 1374 C CA . LEU A 1 173 ? -16.567 -9.328 7.238 1.00 95.75 173 LEU A CA 1
ATOM 1375 C C . LEU A 1 173 ? -15.862 -8.024 6.870 1.00 95.75 173 LEU A C 1
ATOM 1377 O O . LEU A 1 173 ? -16.522 -7.000 6.688 1.00 95.75 173 LEU A O 1
ATOM 1381 N N . ILE A 1 174 ? -14.542 -8.077 6.696 1.00 97.31 174 ILE A N 1
ATOM 1382 C CA . ILE A 1 174 ? -13.784 -6.964 6.118 1.00 97.31 174 ILE A CA 1
ATOM 1383 C C . ILE A 1 174 ? -14.005 -6.959 4.602 1.00 97.31 174 ILE A C 1
ATOM 1385 O O . ILE A 1 174 ? -13.874 -7.994 3.944 1.00 97.31 174 ILE A O 1
ATOM 1389 N N . ARG A 1 175 ? -14.361 -5.804 4.044 1.00 96.06 175 ARG A N 1
ATOM 1390 C CA . ARG A 1 175 ? -14.692 -5.627 2.621 1.00 96.06 175 ARG A CA 1
ATOM 1391 C C . ARG A 1 175 ? -13.594 -4.915 1.862 1.00 96.06 175 ARG A C 1
ATOM 1393 O O . ARG A 1 175 ? -13.266 -5.326 0.749 1.00 96.06 175 ARG A O 1
ATOM 1400 N N . ASP A 1 176 ? -13.028 -3.884 2.473 1.00 96.44 176 ASP A N 1
ATOM 1401 C CA . ASP A 1 176 ? -11.922 -3.124 1.916 1.00 96.44 176 ASP A CA 1
ATOM 1402 C C . ASP A 1 176 ? -11.083 -2.464 3.017 1.00 96.44 176 ASP A C 1
ATOM 1404 O O . ASP A 1 176 ? -11.493 -2.359 4.176 1.00 96.44 176 ASP A O 1
ATOM 1408 N N . ILE A 1 177 ? -9.896 -2.021 2.610 1.00 97.12 177 ILE A N 1
ATOM 1409 C CA . ILE A 1 177 ? -8.989 -1.191 3.393 1.00 97.12 177 ILE A CA 1
ATOM 1410 C C . ILE A 1 177 ? -8.550 -0.053 2.476 1.00 97.12 177 ILE A C 1
ATOM 1412 O O . ILE A 1 177 ? -8.093 -0.295 1.353 1.00 97.12 177 ILE A O 1
ATOM 1416 N N . ARG A 1 178 ? -8.675 1.190 2.934 1.00 95.88 178 ARG A N 1
ATOM 1417 C CA . ARG A 1 178 ? -8.332 2.373 2.136 1.00 95.88 178 ARG A CA 1
ATOM 1418 C C . ARG A 1 178 ? -7.722 3.469 2.990 1.00 95.88 178 ARG A C 1
ATOM 1420 O O . ARG A 1 178 ? -7.966 3.554 4.186 1.00 95.88 178 ARG A O 1
ATOM 1427 N N . MET A 1 179 ? -6.971 4.353 2.350 1.00 95.62 179 MET A N 1
ATOM 1428 C CA . MET A 1 179 ? -6.563 5.600 2.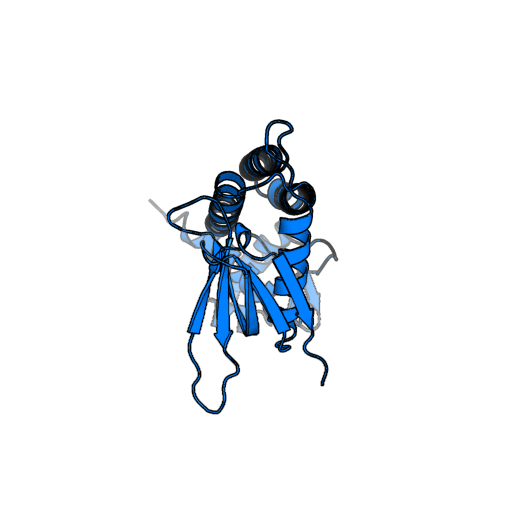989 1.00 95.62 179 MET A CA 1
ATOM 1429 C C . MET A 1 179 ? -7.775 6.507 3.187 1.00 95.62 179 MET A C 1
ATOM 1431 O O . MET A 1 179 ? -8.631 6.611 2.299 1.00 95.62 179 MET A O 1
ATOM 1435 N N . ASN A 1 180 ? -7.821 7.176 4.335 1.00 93.94 180 ASN A N 1
ATOM 1436 C CA . ASN A 1 180 ? -8.786 8.234 4.582 1.00 93.94 180 ASN A CA 1
ATOM 1437 C C . ASN A 1 180 ? -8.479 9.430 3.655 1.00 93.94 180 ASN A C 1
ATOM 1439 O O . ASN A 1 180 ? -7.322 9.798 3.451 1.00 93.94 180 ASN A O 1
ATOM 1443 N N . ARG A 1 181 ? -9.519 9.986 3.018 1.00 89.62 181 ARG A N 1
ATOM 1444 C CA . ARG A 1 181 ? -9.380 11.088 2.050 1.00 89.62 181 ARG A CA 1
ATOM 1445 C C . ARG A 1 181 ? -9.299 12.458 2.714 1.00 89.62 181 ARG A C 1
ATOM 1447 O O . ARG A 1 181 ? -8.716 13.363 2.124 1.00 89.62 181 ARG A O 1
ATOM 1454 N N . ASP A 1 182 ? -9.893 12.591 3.896 1.00 89.94 182 ASP A N 1
ATOM 1455 C CA . ASP A 1 182 ? -10.099 13.874 4.565 1.00 89.94 182 ASP A CA 1
ATOM 1456 C C . ASP A 1 182 ? -9.148 14.066 5.756 1.00 89.94 182 ASP A C 1
ATOM 1458 O O . ASP A 1 182 ? -8.772 15.195 6.069 1.00 89.94 182 ASP A O 1
ATOM 1462 N N . LEU A 1 183 ? -8.729 12.973 6.404 1.00 91.75 183 LEU A N 1
ATOM 1463 C CA . LEU A 1 183 ? -7.804 12.971 7.543 1.00 91.75 183 LEU A CA 1
ATOM 1464 C C . LEU A 1 183 ? -6.680 11.941 7.334 1.00 91.75 183 LEU A C 1
ATOM 1466 O O . LEU A 1 183 ? -6.895 10.966 6.622 1.00 91.75 183 LEU A O 1
ATOM 1470 N N . PRO A 1 184 ? -5.492 12.102 7.947 1.00 94.00 184 PRO A N 1
ATOM 1471 C CA . PRO A 1 184 ? -4.477 11.050 7.959 1.00 94.00 184 PRO A CA 1
ATOM 1472 C C . PRO A 1 184 ? -4.993 9.789 8.661 1.00 94.00 184 PRO A C 1
ATOM 1474 O O . PRO A 1 184 ? -5.586 9.878 9.734 1.00 94.00 184 PRO A O 1
ATOM 1477 N N . GLY A 1 185 ? -4.737 8.616 8.084 1.00 95.31 185 GLY A N 1
ATOM 1478 C CA . GLY A 1 185 ? -5.185 7.340 8.637 1.00 95.31 185 GLY A CA 1
ATOM 1479 C C . GLY A 1 185 ? -5.775 6.387 7.604 1.00 95.31 185 GLY A C 1
ATOM 1480 O O . GLY A 1 185 ? -5.735 6.617 6.391 1.00 95.31 185 GLY A O 1
ATOM 1481 N N . ILE A 1 186 ? -6.298 5.275 8.111 1.00 97.50 186 ILE A N 1
ATOM 1482 C CA . ILE A 1 186 ? -6.845 4.171 7.326 1.00 97.50 186 ILE A CA 1
ATOM 1483 C C . ILE A 1 186 ? -8.301 3.963 7.728 1.00 97.50 186 ILE A C 1
ATOM 1485 O O . ILE A 1 186 ? -8.629 3.918 8.912 1.00 97.50 186 ILE A O 1
ATOM 1489 N N . LEU A 1 187 ? -9.154 3.803 6.724 1.00 97.44 187 LEU A N 1
ATOM 1490 C CA . LEU A 1 187 ? -10.550 3.428 6.879 1.00 97.44 187 LEU A CA 1
ATOM 1491 C C . LEU A 1 187 ? -10.724 1.968 6.474 1.00 97.44 187 LEU A C 1
ATOM 1493 O O . LEU A 1 187 ? -10.108 1.484 5.517 1.00 97.44 187 LEU A O 1
ATOM 1497 N N . VAL A 1 188 ? -11.576 1.280 7.222 1.00 98.06 188 VAL A N 1
ATOM 1498 C CA . VAL A 1 188 ? -11.863 -0.142 7.071 1.00 98.06 188 VAL A CA 1
ATOM 1499 C C . VAL A 1 188 ? -13.346 -0.291 6.769 1.00 98.06 188 VAL A C 1
ATOM 1501 O O . VAL A 1 188 ? -14.199 0.003 7.612 1.00 98.06 188 VAL A O 1
ATOM 1504 N N . GLY A 1 189 ? -13.658 -0.728 5.551 1.00 97.25 189 GLY A N 1
ATOM 1505 C CA . GLY A 1 189 ? -15.020 -1.062 5.152 1.00 97.25 189 GLY A CA 1
ATOM 1506 C C . GLY A 1 189 ? -15.414 -2.433 5.693 1.00 97.25 189 GLY A C 1
ATOM 1507 O O . GLY A 1 189 ? -14.700 -3.415 5.475 1.00 97.25 189 GLY A O 1
ATOM 1508 N N . ILE A 1 190 ? -16.557 -2.519 6.372 1.00 96.44 190 ILE A N 1
ATOM 1509 C CA . ILE A 1 190 ? -17.074 -3.756 6.966 1.00 96.44 190 ILE A CA 1
ATOM 1510 C C . ILE A 1 190 ? -18.521 -4.034 6.545 1.00 96.44 190 ILE A C 1
ATOM 1512 O O . ILE A 1 190 ? -19.330 -3.118 6.397 1.00 96.44 190 ILE A O 1
ATOM 1516 N N . SER A 1 191 ? -18.868 -5.315 6.421 1.00 94.88 191 SER A N 1
ATOM 1517 C CA . SER A 1 191 ? -20.254 -5.785 6.291 1.00 94.88 191 SER A CA 1
ATOM 1518 C C . SER A 1 191 ? -20.675 -6.473 7.583 1.00 94.88 191 SER A C 1
ATOM 1520 O O . SER A 1 191 ? -20.065 -7.471 7.969 1.00 94.88 191 SER A O 1
ATOM 1522 N N . LEU A 1 192 ? -21.698 -5.942 8.258 1.00 93.25 192 LEU A N 1
ATOM 1523 C CA . LEU A 1 192 ? -22.203 -6.525 9.502 1.00 93.25 192 LEU A CA 1
ATOM 1524 C C . LEU A 1 192 ? -22.907 -7.857 9.235 1.00 93.25 192 LEU A C 1
ATOM 1526 O O . LEU A 1 192 ? -23.716 -7.973 8.314 1.00 93.25 192 LEU A O 1
ATOM 1530 N N . LEU A 1 193 ? -22.633 -8.836 10.091 1.00 88.62 193 LEU A N 1
ATOM 1531 C CA . LEU A 1 193 ? -23.274 -10.145 10.089 1.00 88.62 193 LEU A CA 1
ATOM 1532 C C . LEU A 1 193 ? -24.429 -10.125 11.098 1.00 88.62 193 LEU A C 1
ATOM 1534 O O . LEU A 1 193 ? -24.297 -10.619 12.212 1.00 88.62 193 LEU A O 1
ATOM 1538 N N . ASN A 1 194 ? -25.546 -9.504 10.715 1.00 78.56 194 ASN A N 1
ATOM 1539 C CA . ASN A 1 194 ? -26.793 -9.505 11.489 1.00 78.56 194 ASN A CA 1
ATOM 1540 C C . ASN A 1 194 ? -27.865 -10.325 10.754 1.00 78.56 194 ASN A C 1
ATOM 1542 O O . ASN A 1 194 ? -27.804 -10.413 9.529 1.00 78.56 194 ASN A O 1
ATOM 1546 N N . ASP A 1 195 ? -28.839 -10.872 11.494 1.00 58.41 195 ASP A N 1
ATOM 1547 C CA . ASP A 1 195 ? -29.926 -11.795 11.091 1.00 58.41 195 ASP A CA 1
ATOM 1548 C C . ASP A 1 195 ? -30.737 -11.403 9.823 1.00 58.41 195 ASP A C 1
ATOM 1550 O O . ASP A 1 195 ? -31.940 -11.150 9.874 1.00 58.41 195 ASP A O 1
ATOM 1554 N N . GLY A 1 196 ? -30.097 -11.382 8.652 1.00 57.44 196 GLY A N 1
ATOM 1555 C CA . GLY A 1 196 ? -30.726 -11.228 7.337 1.00 57.44 196 GLY A CA 1
ATOM 1556 C C . GLY A 1 196 ? -30.604 -9.855 6.666 1.00 57.44 196 GLY A C 1
ATOM 1557 O O . GLY A 1 196 ? -31.103 -9.705 5.553 1.00 57.44 196 GLY A O 1
ATOM 1558 N N . THR A 1 197 ? -29.931 -8.869 7.269 1.00 58.34 197 THR A N 1
ATOM 1559 C CA . THR A 1 197 ? -29.658 -7.571 6.618 1.00 58.34 197 THR A CA 1
ATOM 1560 C C . THR A 1 197 ? -28.162 -7.285 6.577 1.00 58.34 197 THR A C 1
ATOM 1562 O O . THR A 1 197 ? -27.566 -6.969 7.607 1.00 58.34 197 THR A O 1
ATOM 1565 N N . GLU A 1 198 ? -27.569 -7.345 5.382 1.00 66.19 198 GLU A N 1
ATOM 1566 C CA . GLU A 1 198 ? -26.234 -6.798 5.137 1.00 66.19 198 GLU A CA 1
ATOM 1567 C C . GLU A 1 198 ? -26.301 -5.274 5.267 1.00 66.19 198 GLU A C 1
ATOM 1569 O O . GLU A 1 198 ? -26.810 -4.573 4.394 1.00 66.19 198 GLU A O 1
ATOM 1574 N N . SER A 1 199 ? -25.817 -4.753 6.391 1.00 84.12 199 SER A N 1
ATOM 1575 C CA . SER A 1 199 ? -25.567 -3.323 6.547 1.00 84.12 199 SER A CA 1
ATOM 1576 C C . SER A 1 199 ? -24.068 -3.076 6.489 1.00 84.12 199 SER A C 1
ATOM 1578 O O . SER A 1 199 ? -23.313 -3.681 7.257 1.00 84.12 199 SER A O 1
ATOM 1580 N N . GLU A 1 200 ? -23.646 -2.182 5.605 1.00 90.94 200 GLU A N 1
ATOM 1581 C CA . GLU A 1 200 ? -22.251 -1.771 5.487 1.00 90.94 200 GLU A CA 1
ATOM 1582 C C . GLU A 1 200 ? -21.940 -0.626 6.454 1.00 90.94 200 GLU A C 1
ATOM 1584 O O . GLU A 1 200 ? -22.781 0.239 6.724 1.00 90.94 200 GLU A O 1
ATOM 1589 N N . ARG A 1 201 ? -20.725 -0.635 7.002 1.00 92.44 201 ARG A N 1
ATOM 1590 C CA . ARG A 1 201 ? -20.179 0.445 7.827 1.00 92.44 201 ARG A CA 1
ATOM 1591 C C . ARG A 1 201 ? -18.718 0.680 7.493 1.00 92.44 201 ARG A C 1
ATOM 1593 O O . ARG A 1 201 ? -18.035 -0.184 6.957 1.00 92.44 201 ARG A O 1
ATOM 1600 N N . GLU A 1 202 ? -18.250 1.856 7.862 1.00 95.19 202 GLU A N 1
ATOM 1601 C CA . GLU A 1 202 ? -16.858 2.253 7.757 1.00 95.19 202 GLU A CA 1
ATOM 1602 C C . GLU A 1 202 ? -16.348 2.592 9.150 1.00 95.19 202 GLU A C 1
ATOM 1604 O O . GLU A 1 202 ? -17.020 3.300 9.904 1.00 95.19 202 GLU A O 1
ATOM 1609 N N . LEU A 1 203 ? -15.189 2.040 9.496 1.00 96.25 203 LEU A N 1
ATOM 1610 C CA . LEU A 1 203 ? -14.517 2.277 10.765 1.00 96.25 203 LEU A CA 1
ATOM 1611 C C . LEU A 1 203 ? -13.176 2.957 10.505 1.00 96.25 203 LEU A C 1
ATOM 1613 O O . LEU A 1 203 ? -12.441 2.555 9.603 1.00 96.25 203 LEU A O 1
ATOM 1617 N N . ASP A 1 204 ? -12.844 3.957 11.316 1.00 96.12 204 ASP A N 1
ATOM 1618 C CA . ASP A 1 204 ? -11.483 4.483 11.368 1.00 96.12 204 ASP A CA 1
ATOM 1619 C C . ASP A 1 204 ? -10.606 3.514 12.162 1.00 96.12 204 ASP A C 1
ATOM 1621 O O . ASP A 1 204 ? -10.961 3.129 13.280 1.00 96.12 204 ASP A O 1
ATOM 1625 N N . LEU A 1 205 ? -9.467 3.114 11.592 1.00 97.38 205 LEU A N 1
ATOM 1626 C CA . LEU A 1 205 ? -8.545 2.181 12.233 1.00 97.38 205 LEU A CA 1
ATOM 1627 C C . LEU A 1 205 ? -8.052 2.700 13.593 1.00 97.38 205 LEU A C 1
ATOM 1629 O O . LEU A 1 205 ? -7.830 1.903 14.499 1.00 97.38 205 LEU A O 1
ATOM 1633 N N . SER A 1 206 ? -7.941 4.020 13.772 1.00 95.69 206 SER A N 1
ATOM 1634 C CA . SER A 1 206 ? -7.570 4.625 15.060 1.00 95.69 206 SER A CA 1
ATOM 1635 C C . SER A 1 206 ? -8.618 4.407 16.157 1.00 95.69 206 SER A C 1
ATOM 1637 O O . SER A 1 206 ? -8.288 4.451 17.341 1.00 95.69 206 SER A O 1
ATOM 1639 N N . GLY A 1 207 ? -9.871 4.145 15.775 1.00 95.44 207 GLY A N 1
ATOM 1640 C CA . GLY A 1 207 ? -10.959 3.809 16.688 1.00 95.44 207 GLY A CA 1
ATOM 1641 C C . GLY A 1 207 ? -11.081 2.315 16.986 1.00 95.44 207 GLY A C 1
ATOM 1642 O O . GLY A 1 207 ? -11.850 1.953 17.877 1.00 95.44 207 GLY A O 1
ATOM 1643 N N . ILE A 1 208 ? -10.362 1.444 16.269 1.00 97.25 208 ILE A N 1
ATOM 1644 C CA . ILE A 1 208 ? -10.402 -0.008 16.478 1.00 97.25 208 ILE A CA 1
ATOM 1645 C C . ILE A 1 208 ? -9.505 -0.377 17.661 1.00 97.25 208 ILE A C 1
ATOM 1647 O O . ILE A 1 208 ? -8.318 -0.062 17.695 1.00 97.25 208 ILE A O 1
ATOM 1651 N N . ILE A 1 209 ? -10.091 -1.069 18.633 1.00 96.88 209 ILE A N 1
ATOM 1652 C CA . ILE A 1 209 ? -9.438 -1.477 19.879 1.00 96.88 209 ILE A CA 1
ATOM 1653 C C . ILE A 1 209 ? -8.898 -2.900 19.744 1.00 96.88 209 ILE A C 1
ATOM 1655 O O . ILE A 1 209 ? -7.764 -3.175 20.136 1.00 96.88 209 ILE A O 1
ATOM 1659 N N . SER A 1 210 ? -9.704 -3.806 19.191 1.00 96.75 210 SER A N 1
ATOM 1660 C CA . SER A 1 210 ? -9.339 -5.207 19.005 1.00 96.75 210 SER A CA 1
ATOM 1661 C C . SER A 1 210 ? -10.055 -5.815 17.802 1.00 96.75 210 SER A C 1
ATOM 1663 O O . SER A 1 210 ? -11.150 -5.405 17.406 1.00 96.75 210 SER A O 1
ATOM 1665 N N . VAL A 1 211 ? -9.403 -6.821 17.229 1.00 96.56 211 VAL A N 1
ATOM 1666 C CA . VAL A 1 211 ? -9.925 -7.668 16.161 1.00 96.56 211 VAL A CA 1
ATOM 1667 C C . VAL A 1 211 ? -9.649 -9.108 16.562 1.00 96.56 211 VAL A C 1
ATOM 1669 O O . VAL A 1 211 ? -8.490 -9.496 16.744 1.00 96.56 211 VAL A O 1
ATOM 1672 N N . GLU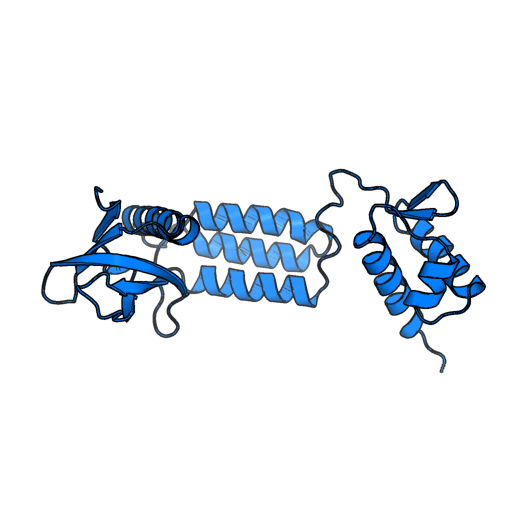 A 1 212 ? -10.712 -9.887 16.717 1.00 95.38 212 GLU A N 1
ATOM 1673 C CA . GLU A 1 212 ? -10.659 -11.294 17.104 1.00 95.38 212 GLU A CA 1
ATOM 1674 C C . GLU A 1 212 ? -11.406 -12.144 16.076 1.00 95.38 212 GLU A C 1
ATOM 1676 O O . GLU A 1 212 ? -12.444 -11.749 15.547 1.00 95.38 212 GLU A O 1
ATOM 1681 N N . TYR A 1 213 ? -10.893 -13.335 15.768 1.00 87.69 213 TYR A N 1
ATOM 1682 C CA . TYR A 1 213 ? -11.621 -14.262 14.906 1.00 87.69 213 TYR A CA 1
ATOM 1683 C C . TYR A 1 213 ? -12.871 -14.753 15.634 1.00 87.69 213 TYR A C 1
ATOM 1685 O O . TYR A 1 213 ? -12.767 -15.286 16.740 1.00 87.69 213 TYR A O 1
ATOM 1693 N N . SER A 1 214 ? -14.042 -14.612 15.005 1.00 75.69 214 SER A N 1
ATOM 1694 C CA . SER A 1 214 ? -15.284 -15.121 15.582 1.00 75.69 214 SER A CA 1
ATOM 1695 C C . SER A 1 214 ? -15.146 -16.630 15.797 1.00 75.69 214 SER A C 1
ATOM 1697 O O . SER A 1 214 ? -14.842 -17.382 14.863 1.00 75.69 214 SER A O 1
ATOM 1699 N N . VAL A 1 215 ? -15.333 -17.079 17.039 1.00 58.59 215 VAL A N 1
ATOM 1700 C CA . VAL A 1 215 ? -15.350 -18.508 17.361 1.00 58.59 215 VAL A CA 1
ATOM 1701 C C . VAL A 1 215 ? -16.568 -19.123 16.667 1.00 58.59 215 VAL A C 1
ATOM 1703 O O . VAL A 1 215 ? -17.664 -18.570 16.739 1.00 58.59 215 VAL A O 1
ATOM 1706 N N . LYS A 1 216 ? -16.338 -20.221 15.939 1.00 47.00 216 LYS A N 1
ATOM 1707 C CA . LYS A 1 216 ? -17.388 -20.998 15.264 1.00 47.00 216 LYS A CA 1
ATOM 1708 C C . LYS A 1 216 ? -18.448 -21.511 16.228 1.00 47.00 216 LYS A C 1
ATOM 1710 O O . LYS A 1 216 ? -18.057 -21.957 17.330 1.00 47.00 216 LYS A O 1
#